Protein AF-0000000086496457 (afdb_homodimer)

Nearest PDB structures (foldseek):
  4ap8-assembly1_A  TM=9.928E-01  e=1.871E-17  Homo sapiens
  6jbz-assembly1_C  TM=9.161E-01  e=5.448E-15  Mycobacterium tuberculosis
  8hlg-assembly1_B  TM=9.560E-01  e=3.247E-13  Deinococcus radiodurans R1 = ATCC 13939 = DSM 20539
  2q5w-assembly1_E  TM=9.610E-01  e=5.977E-13  Staphylococcus aureus
  2qie-assembly2_H  TM=9.437E-01  e=1.686E-12  Staphylococcus aureus

InterPro domains:
  IPR003448 Molybdopterin biosynthesis MoaE [PF02391] (6-117)
  IPR003448 Molybdopterin biosynthesis MoaE [cd00756] (11-135)
  IPR028888 Molybdopterin synthase catalytic subunit, eukaryotes [MF_03052] (1-143)
  IPR036563 Molybdopterin biosynthesis MoaE subunit superfamily [G3DSA:3.90.1170.40] (1-137)
  IPR036563 Molybdopterin biosynthesis MoaE subunit superfamily [SSF54690] (3-140)

Structure (mmCIF, N/CA/C/O backbone):
data_AF-0000000086496457-model_v1
#
loop_
_entity.id
_entity.type
_entity.pdbx_description
1 polymer 'Molybdopterin synthase catalytic subunit'
#
loop_
_atom_site.group_PDB
_atom_site.id
_atom_site.type_symbol
_atom_site.label_atom_id
_atom_site.label_alt_id
_atom_site.label_comp_id
_atom_site.label_asym_id
_atom_site.label_entity_id
_atom_site.label_seq_id
_atom_site.pdbx_PDB_ins_code
_atom_site.Cartn_x
_atom_site.Cartn_y
_atom_site.Cartn_z
_atom_site.occupancy
_atom_site.B_iso_or_equiv
_atom_site.auth_seq_id
_atom_site.auth_comp_id
_atom_site.auth_asym_id
_atom_site.auth_atom_id
_atom_site.pdbx_PDB_model_num
ATOM 1 N N . MET A 1 1 ? 17.438 2.055 -0.111 1 97.06 1 MET A N 1
ATOM 2 C CA . MET A 1 1 ? 17.984 0.701 -0.062 1 97.06 1 MET A CA 1
ATOM 3 C C . MET A 1 1 ? 17.016 -0.293 -0.713 1 97.06 1 MET A C 1
ATOM 5 O O . MET A 1 1 ? 15.82 -0.045 -0.785 1 97.06 1 MET A O 1
ATOM 9 N N . ASN A 1 2 ? 17.609 -1.397 -1.223 1 98.56 2 ASN A N 1
ATOM 10 C CA . ASN A 1 2 ? 16.812 -2.488 -1.768 1 98.56 2 ASN A CA 1
ATOM 11 C C . ASN A 1 2 ? 16.734 -3.668 -0.802 1 98.56 2 ASN A C 1
ATOM 13 O O . ASN A 1 2 ? 17.766 -4.113 -0.282 1 98.56 2 ASN A O 1
ATOM 17 N N . HIS A 1 3 ? 15.586 -4.094 -0.512 1 98.75 3 HIS A N 1
ATOM 18 C CA . HIS A 1 3 ? 15.352 -5.336 0.213 1 98.75 3 HIS A CA 1
ATOM 19 C C . HIS A 1 3 ? 14.688 -6.379 -0.68 1 98.75 3 HIS A C 1
ATOM 21 O O . HIS A 1 3 ? 13.508 -6.258 -1.011 1 98.75 3 HIS A O 1
ATOM 27 N N . ILE A 1 4 ? 15.438 -7.348 -1.057 1 98.81 4 ILE A N 1
ATOM 28 C CA . ILE A 1 4 ? 14.93 -8.398 -1.926 1 98.81 4 ILE A CA 1
ATOM 29 C C . ILE A 1 4 ? 14.875 -9.719 -1.158 1 98.81 4 ILE A C 1
ATOM 31 O O . ILE A 1 4 ? 15.852 -10.125 -0.534 1 98.81 4 ILE A O 1
ATOM 35 N N . LEU A 1 5 ? 13.75 -10.375 -1.193 1 98.44 5 LEU A N 1
ATOM 36 C CA . LEU A 1 5 ? 13.586 -11.602 -0.419 1 98.44 5 LEU A CA 1
ATOM 37 C C . LEU A 1 5 ? 12.828 -12.648 -1.221 1 98.44 5 LEU A C 1
ATOM 39 O O . LEU A 1 5 ? 11.703 -12.406 -1.67 1 98.44 5 LEU A O 1
ATOM 43 N N . ILE A 1 6 ? 13.398 -13.711 -1.509 1 98.5 6 ILE A N 1
ATOM 44 C CA . ILE A 1 6 ? 12.766 -14.93 -1.98 1 98.5 6 ILE A CA 1
ATOM 45 C C . ILE A 1 6 ? 12.844 -16 -0.897 1 98.5 6 ILE A C 1
ATOM 47 O O . ILE A 1 6 ? 13.93 -16.359 -0.444 1 98.5 6 ILE A O 1
ATOM 51 N N . THR A 1 7 ? 11.695 -16.531 -0.475 1 98.25 7 THR A N 1
ATOM 52 C CA . THR A 1 7 ? 11.703 -17.375 0.715 1 98.25 7 THR A CA 1
ATOM 53 C C . THR A 1 7 ? 10.555 -18.391 0.668 1 98.25 7 THR A C 1
ATOM 55 O O . THR A 1 7 ? 9.602 -18.219 -0.093 1 98.25 7 THR A O 1
ATOM 58 N N . GLU A 1 8 ? 10.633 -19.406 1.462 1 97.75 8 GLU A N 1
ATOM 59 C CA . GLU A 1 8 ? 9.539 -20.344 1.642 1 97.75 8 GLU A CA 1
ATOM 60 C C . GLU A 1 8 ? 8.742 -20.031 2.904 1 97.75 8 GLU A C 1
ATOM 62 O O . GLU A 1 8 ? 7.691 -20.625 3.15 1 97.75 8 GLU A O 1
ATOM 67 N N . GLN A 1 9 ? 9.219 -19.094 3.635 1 98.19 9 GLN A N 1
ATOM 68 C CA . GLN A 1 9 ? 8.562 -18.734 4.891 1 98.19 9 GLN A CA 1
ATOM 69 C C . GLN A 1 9 ? 7.453 -17.719 4.656 1 98.19 9 GLN A C 1
ATOM 71 O O . GLN A 1 9 ? 7.457 -17 3.65 1 98.19 9 GLN A O 1
ATOM 76 N N . ARG A 1 10 ? 6.582 -17.688 5.609 1 98.62 10 ARG A N 1
ATOM 77 C CA . ARG A 1 10 ? 5.5 -16.719 5.559 1 98.62 10 ARG A CA 1
ATOM 78 C C . ARG A 1 10 ? 6.051 -15.289 5.527 1 98.62 10 ARG A C 1
ATOM 80 O O . ARG A 1 10 ? 7.004 -14.969 6.242 1 98.62 10 ARG A O 1
ATOM 87 N N . LEU A 1 11 ? 5.508 -14.477 4.691 1 98.81 11 LEU A N 1
ATOM 88 C CA . LEU A 1 11 ? 5.898 -13.07 4.648 1 98.81 11 LEU A CA 1
ATOM 89 C C . LEU A 1 11 ? 5.359 -12.32 5.863 1 98.81 11 LEU A C 1
ATOM 91 O O . LEU A 1 11 ? 4.188 -12.453 6.211 1 98.81 11 LEU A O 1
ATOM 95 N N . ASN A 1 12 ? 6.195 -11.633 6.539 1 98.69 12 ASN A N 1
ATOM 96 C CA . ASN A 1 12 ? 5.812 -10.82 7.688 1 98.69 12 ASN A CA 1
ATOM 97 C C . ASN A 1 12 ? 5.551 -9.375 7.289 1 98.69 12 ASN A C 1
ATOM 99 O O . ASN A 1 12 ? 6.465 -8.547 7.297 1 98.69 12 ASN A O 1
ATOM 103 N N . ILE A 1 13 ? 4.328 -9.023 7.043 1 98.81 13 ILE A N 1
ATOM 104 C CA . ILE A 1 13 ? 3.936 -7.754 6.445 1 98.81 13 ILE A CA 1
ATOM 105 C C . ILE A 1 13 ? 4.309 -6.602 7.375 1 98.81 13 ILE A C 1
ATOM 107 O O . ILE A 1 13 ? 4.902 -5.609 6.941 1 98.81 13 ILE A O 1
ATOM 111 N N . PRO A 1 14 ? 4.043 -6.727 8.711 1 98.69 14 PRO A N 1
ATOM 112 C CA . PRO A 1 14 ? 4.457 -5.637 9.602 1 98.69 14 PRO A CA 1
ATOM 113 C C . PRO A 1 14 ? 5.965 -5.395 9.57 1 98.69 14 PRO A C 1
ATOM 115 O O . PRO A 1 14 ? 6.406 -4.242 9.547 1 98.69 14 PRO A O 1
ATOM 118 N N . ASP A 1 15 ? 6.719 -6.438 9.562 1 98.62 15 ASP A N 1
ATOM 119 C CA . ASP A 1 15 ? 8.172 -6.305 9.508 1 98.62 15 ASP A CA 1
ATOM 120 C C . ASP A 1 15 ? 8.617 -5.637 8.211 1 98.62 15 ASP A C 1
ATOM 122 O O . ASP A 1 15 ? 9.531 -4.816 8.211 1 98.62 15 ASP A O 1
ATOM 126 N N . MET A 1 16 ? 8.016 -5.996 7.156 1 98.81 16 MET A N 1
ATOM 127 C CA . MET A 1 16 ? 8.367 -5.461 5.844 1 98.81 16 MET A CA 1
ATOM 128 C C . MET A 1 16 ? 8.023 -3.979 5.75 1 98.81 16 MET A C 1
ATOM 130 O O . MET A 1 16 ? 8.805 -3.188 5.219 1 98.81 16 MET A O 1
ATOM 134 N N . TYR A 1 17 ? 6.906 -3.609 6.254 1 98.88 17 TYR A N 1
ATOM 135 C CA . TYR A 1 17 ? 6.523 -2.205 6.352 1 98.88 17 TYR A CA 1
ATOM 136 C C . TYR A 1 17 ? 7.562 -1.41 7.133 1 98.88 17 TYR A C 1
ATOM 138 O O . TYR A 1 17 ? 8.008 -0.35 6.684 1 98.88 17 TYR A O 1
ATOM 146 N N . ASN A 1 18 ? 7.945 -1.936 8.25 1 98.75 18 ASN A N 1
ATOM 147 C CA . ASN A 1 18 ? 8.883 -1.241 9.125 1 98.75 18 ASN A CA 1
ATOM 148 C C . ASN A 1 18 ? 10.258 -1.097 8.477 1 98.75 18 ASN A C 1
ATOM 150 O O . ASN A 1 18 ? 10.969 -0.126 8.734 1 98.75 18 ASN A O 1
ATOM 154 N N . LYS A 1 19 ? 10.602 -2.043 7.652 1 98.69 19 LYS A N 1
ATOM 155 C CA . LYS A 1 19 ? 11.914 -2.061 7.02 1 98.69 19 LYS A CA 1
ATOM 156 C C . LYS A 1 19 ? 12.078 -0.887 6.059 1 98.69 19 LYS A C 1
ATOM 158 O O . LYS A 1 19 ? 13.203 -0.482 5.75 1 98.69 19 LYS A O 1
ATOM 163 N N . VAL A 1 20 ? 10.953 -0.323 5.59 1 98.88 20 VAL A N 1
ATOM 164 C CA . VAL A 1 20 ? 11.094 0.706 4.562 1 98.88 20 VAL A CA 1
ATOM 165 C C . VAL A 1 20 ? 10.781 2.076 5.16 1 98.88 20 VAL A C 1
ATOM 167 O O . VAL A 1 20 ? 10.758 3.08 4.445 1 98.88 20 VAL A O 1
ATOM 170 N N . ARG A 1 21 ? 10.508 2.133 6.391 1 98.75 21 ARG A N 1
ATOM 171 C CA . ARG A 1 21 ? 10.281 3.41 7.059 1 98.75 21 ARG A CA 1
ATOM 172 C C . ARG A 1 21 ? 11.547 4.266 7.043 1 98.75 21 ARG A C 1
ATOM 174 O O . ARG A 1 21 ? 12.648 3.752 7.223 1 98.75 21 ARG A O 1
ATOM 181 N N . ASP A 1 22 ? 11.367 5.5 6.82 1 98.69 22 ASP A N 1
ATOM 182 C CA . ASP A 1 22 ? 12.453 6.473 6.816 1 98.69 22 ASP A CA 1
ATOM 183 C C . ASP A 1 22 ? 11.945 7.859 7.215 1 98.69 22 ASP A C 1
ATOM 185 O O . ASP A 1 22 ? 10.953 8.344 6.668 1 98.69 22 ASP A O 1
ATOM 189 N N . PRO A 1 23 ? 12.594 8.484 8.164 1 98.06 23 PRO A N 1
ATOM 190 C CA . PRO A 1 23 ? 12.117 9.797 8.609 1 98.06 23 PRO A CA 1
ATOM 191 C C . PRO A 1 23 ? 12.094 10.836 7.496 1 98.06 23 PRO A C 1
ATOM 193 O O . PRO A 1 23 ? 11.383 11.844 7.594 1 98.06 23 PRO A O 1
ATOM 196 N N . SER A 1 24 ? 12.867 10.633 6.469 1 98.06 24 SER A N 1
ATOM 197 C CA . SER A 1 24 ? 12.906 11.594 5.375 1 98.06 24 SER A CA 1
ATOM 198 C C . SER A 1 24 ? 11.773 11.352 4.383 1 98.06 24 SER A C 1
ATOM 200 O O . SER A 1 24 ? 11.531 12.172 3.494 1 98.06 24 SER A O 1
ATOM 202 N N . CYS A 1 25 ? 11.102 10.234 4.52 1 98.56 25 CYS A N 1
ATOM 203 C CA . CYS A 1 25 ? 10.031 9.867 3.596 1 98.56 25 CYS A CA 1
ATOM 204 C C . CYS A 1 25 ? 8.664 10.156 4.199 1 98.56 25 CYS A C 1
ATOM 206 O O . CYS A 1 25 ? 8.406 9.828 5.359 1 98.56 25 CYS A O 1
ATOM 208 N N . GLY A 1 26 ? 7.82 10.719 3.385 1 98.56 26 GLY A N 1
ATOM 209 C CA . GLY A 1 26 ? 6.461 10.984 3.832 1 98.56 26 GLY A CA 1
ATOM 210 C C . GLY A 1 26 ? 5.449 9.992 3.301 1 98.56 26 GLY A C 1
ATOM 211 O O . GLY A 1 26 ? 4.254 10.102 3.578 1 98.56 26 GLY A O 1
ATOM 212 N N . ALA A 1 27 ? 6.004 9.023 2.51 1 98.88 27 ALA A N 1
ATOM 213 C CA . ALA A 1 27 ? 5.066 8.133 1.835 1 98.88 27 ALA A CA 1
ATOM 214 C C . ALA A 1 27 ? 5.586 6.699 1.817 1 98.88 27 ALA A C 1
ATOM 216 O O . ALA A 1 27 ? 6.758 6.461 1.519 1 98.88 27 ALA A O 1
ATOM 217 N N . ILE A 1 28 ? 4.766 5.816 2.15 1 98.94 28 ILE A N 1
ATOM 218 C CA . ILE A 1 28 ? 4.965 4.391 1.918 1 98.94 28 ILE A CA 1
ATOM 219 C C . ILE A 1 28 ? 3.773 3.818 1.155 1 98.94 28 ILE A C 1
ATOM 221 O O . ILE A 1 28 ? 2.637 3.887 1.627 1 98.94 28 ILE A O 1
ATOM 225 N N . SER A 1 29 ? 3.99 3.295 -0.032 1 99 29 SER A N 1
ATOM 226 C CA . SER A 1 29 ? 2.984 2.57 -0.802 1 99 29 SER A CA 1
ATOM 227 C C . SER A 1 29 ? 3.299 1.08 -0.862 1 99 29 SER A C 1
ATOM 229 O O . SER A 1 29 ? 4.465 0.685 -0.813 1 99 29 SER A O 1
ATOM 231 N N . SER A 1 30 ? 2.238 0.289 -0.976 1 99 30 SER A N 1
ATOM 232 C CA . SER A 1 30 ? 2.518 -1.144 -0.989 1 99 30 SER A CA 1
ATOM 233 C C . SER A 1 30 ? 1.47 -1.903 -1.797 1 99 30 SER A C 1
ATOM 235 O O . SER A 1 30 ? 0.361 -1.406 -2.008 1 99 30 SER A O 1
ATOM 237 N N . PHE A 1 31 ? 1.842 -3.004 -2.246 1 99 31 PHE A N 1
ATOM 238 C CA . PHE A 1 31 ? 1 -4.039 -2.83 1 99 31 PHE A CA 1
ATOM 239 C C . PHE A 1 31 ? 1.311 -5.398 -2.217 1 99 31 PHE A C 1
ATOM 241 O O . PHE A 1 31 ? 2.475 -5.789 -2.117 1 99 31 PHE A O 1
ATOM 248 N N . VAL A 1 32 ? 0.301 -6.09 -1.817 1 99 32 VAL A N 1
ATOM 249 C CA . VAL A 1 32 ? 0.418 -7.449 -1.304 1 99 32 VAL A CA 1
ATOM 250 C C . VAL A 1 32 ? -0.548 -8.367 -2.049 1 99 32 VAL A C 1
ATOM 252 O O . VAL A 1 32 ? -1.752 -8.102 -2.1 1 99 32 VAL A O 1
ATOM 255 N N . GLY A 1 33 ? -0.024 -9.383 -2.631 1 98.88 33 GLY A N 1
ATOM 256 C CA . GLY A 1 33 ? -0.827 -10.414 -3.268 1 98.88 33 GLY A CA 1
ATOM 257 C C . GLY A 1 33 ? -1.071 -11.617 -2.373 1 98.88 33 GLY A C 1
ATOM 258 O O . GLY A 1 33 ? -0.157 -12.086 -1.695 1 98.88 33 GLY A O 1
ATOM 259 N N . THR A 1 34 ? -2.297 -12.094 -2.359 1 98.81 34 THR A N 1
ATOM 260 C CA . THR A 1 34 ? -2.664 -13.234 -1.535 1 98.81 34 THR A CA 1
ATOM 261 C C . THR A 1 34 ? -3.361 -14.305 -2.373 1 98.81 34 THR A C 1
ATOM 263 O O . THR A 1 34 ? -3.891 -14.008 -3.447 1 98.81 34 THR A O 1
ATOM 266 N N . THR A 1 35 ? -3.332 -15.516 -1.909 1 98.38 35 THR A N 1
ATOM 267 C CA . THR A 1 35 ? -4.016 -16.609 -2.584 1 98.38 35 THR A CA 1
ATOM 268 C C . THR A 1 35 ? -5.527 -16.484 -2.414 1 98.38 35 THR A C 1
ATOM 270 O O . THR A 1 35 ? -6.031 -16.484 -1.289 1 98.38 35 THR A O 1
ATOM 273 N N . ARG A 1 36 ? -6.199 -16.453 -3.465 1 97.88 36 ARG A N 1
ATOM 274 C CA . ARG A 1 36 ? -7.656 -16.359 -3.43 1 97.88 36 ARG A CA 1
ATOM 275 C C . ARG A 1 36 ? -8.289 -17.734 -3.217 1 97.88 36 ARG A C 1
ATOM 277 O O . ARG A 1 36 ? -7.68 -18.766 -3.52 1 97.88 36 ARG A O 1
ATOM 284 N N . ASP A 1 37 ? -9.539 -17.625 -2.873 1 97.06 37 ASP A N 1
ATOM 285 C CA . ASP A 1 37 ? -10.211 -18.875 -2.531 1 97.06 37 ASP A CA 1
ATOM 286 C C . ASP A 1 37 ? -10.906 -19.484 -3.752 1 97.06 37 ASP A C 1
ATOM 288 O O . ASP A 1 37 ? -11.406 -20.609 -3.695 1 97.06 37 ASP A O 1
ATOM 292 N N . LEU A 1 38 ? -10.953 -18.734 -4.789 1 92.75 38 LEU A N 1
ATOM 293 C CA . LEU A 1 38 ? -11.594 -19.203 -6.004 1 92.75 38 LEU A CA 1
ATOM 294 C C . LEU A 1 38 ? -10.734 -18.922 -7.227 1 92.75 38 LEU A C 1
ATOM 296 O O . LEU A 1 38 ? -10.094 -17.859 -7.309 1 92.75 38 LEU A O 1
ATOM 300 N N . PHE A 1 39 ? -10.672 -19.828 -8.078 1 87.62 39 PHE A N 1
ATOM 301 C CA . PHE A 1 39 ? -10.125 -19.656 -9.422 1 87.62 39 PHE A CA 1
ATOM 302 C C . PHE A 1 39 ? -11.016 -20.328 -10.461 1 87.62 39 PHE A C 1
ATOM 304 O O . PHE A 1 39 ? -11.25 -21.531 -10.391 1 87.62 39 PHE A O 1
ATOM 311 N N . ASN A 1 40 ? -11.508 -19.5 -11.406 1 85.62 40 ASN A N 1
ATOM 312 C CA . ASN A 1 40 ? -12.445 -20.016 -12.391 1 85.62 40 ASN A CA 1
ATOM 313 C C . ASN A 1 40 ? -13.578 -20.797 -11.734 1 85.62 40 ASN A C 1
ATOM 315 O O . ASN A 1 40 ? -13.867 -21.922 -12.125 1 85.62 40 ASN A O 1
ATOM 319 N N . ASP A 1 41 ? -14.023 -20.203 -10.641 1 86.88 41 ASP A N 1
ATOM 320 C CA . ASP A 1 41 ? -15.203 -20.672 -9.922 1 86.88 41 ASP A CA 1
ATOM 321 C C . ASP A 1 41 ? -14.938 -22.031 -9.258 1 86.88 41 ASP A C 1
ATOM 323 O O . ASP A 1 41 ? -15.875 -22.766 -8.945 1 86.88 41 ASP A O 1
ATOM 327 N N . LYS A 1 42 ? -13.727 -22.359 -9.234 1 90.75 42 LYS A N 1
ATOM 328 C CA . LYS A 1 42 ? -13.336 -23.547 -8.492 1 90.75 42 LYS A CA 1
ATOM 329 C C . LYS A 1 42 ? -12.648 -23.188 -7.18 1 90.75 42 LYS A C 1
ATOM 331 O O . LYS A 1 42 ? -11.828 -22.266 -7.137 1 90.75 42 LYS A O 1
ATOM 336 N N . PRO A 1 43 ? -13.031 -23.953 -6.211 1 94.31 43 PRO A N 1
ATOM 337 C CA . PRO A 1 43 ? -12.398 -23.672 -4.918 1 94.31 43 PRO A CA 1
ATOM 338 C C . PRO A 1 43 ? -10.906 -24 -4.902 1 94.31 43 PRO A C 1
ATOM 340 O O . PRO A 1 43 ? -10.516 -25.094 -5.312 1 94.31 43 PRO A O 1
ATOM 343 N N . VAL A 1 44 ? -10.109 -23.094 -4.48 1 94 44 VAL A N 1
ATOM 344 C CA . VAL A 1 44 ? -8.664 -23.234 -4.379 1 94 44 VAL A CA 1
ATOM 345 C C . VAL A 1 44 ? -8.273 -23.531 -2.93 1 94 44 VAL A C 1
ATOM 347 O O . VAL A 1 44 ? -8.844 -22.953 -2.002 1 94 44 VAL A O 1
ATOM 350 N N . VAL A 1 45 ? -7.332 -24.422 -2.77 1 94.69 45 VAL A N 1
ATOM 351 C CA . VAL A 1 45 ? -6.805 -24.703 -1.438 1 94.69 45 VAL A CA 1
ATOM 352 C C . VAL A 1 45 ? -5.508 -23.938 -1.22 1 94.69 45 VAL A C 1
ATOM 354 O O . VAL A 1 45 ? -5.289 -23.359 -0.149 1 94.69 45 VAL A O 1
ATOM 357 N N . LYS A 1 46 ? -4.707 -24 -2.193 1 96.56 46 LYS A N 1
ATOM 358 C CA . LYS A 1 46 ? -3.418 -23.328 -2.111 1 96.56 46 LYS A CA 1
ATOM 359 C C . LYS A 1 46 ? -2.807 -23.141 -3.496 1 96.56 46 LYS A C 1
ATOM 361 O O . LYS A 1 46 ? -3.27 -23.734 -4.473 1 96.56 46 LYS A O 1
ATOM 366 N N . LEU A 1 47 ? -1.846 -22.25 -3.543 1 96.69 47 LEU A N 1
ATOM 367 C CA . LEU A 1 47 ? -0.933 -22.125 -4.676 1 96.69 47 LEU A CA 1
ATOM 368 C C . LEU A 1 47 ? 0.447 -22.672 -4.32 1 96.69 47 LEU A C 1
ATOM 370 O O . LEU A 1 47 ? 0.864 -22.609 -3.162 1 96.69 47 LEU A O 1
ATOM 374 N N . GLU A 1 48 ? 1.067 -23.188 -5.262 1 96.81 48 GLU A N 1
ATOM 375 C CA . GLU A 1 48 ? 2.461 -23.609 -5.125 1 96.81 48 GLU A CA 1
ATOM 376 C C . GLU A 1 48 ? 3.363 -22.828 -6.082 1 96.81 48 GLU A C 1
ATOM 378 O O . GLU A 1 48 ? 3.121 -22.812 -7.289 1 96.81 48 GLU A O 1
ATOM 383 N N . TYR A 1 49 ? 4.387 -22.266 -5.469 1 97.5 49 TYR A N 1
ATOM 384 C CA . TYR A 1 49 ? 5.305 -21.469 -6.277 1 97.5 49 TYR A CA 1
ATOM 385 C C . TYR A 1 49 ? 6.676 -22.141 -6.352 1 97.5 49 TYR A C 1
ATOM 387 O O . TYR A 1 49 ? 7.164 -22.688 -5.363 1 97.5 49 TYR A O 1
ATOM 395 N N . GLU A 1 50 ? 7.246 -22 -7.539 1 96.38 50 GLU A N 1
ATOM 396 C CA . GLU A 1 50 ? 8.617 -22.453 -7.758 1 96.38 50 GLU A CA 1
ATOM 397 C C . GLU A 1 50 ? 9.422 -21.438 -8.555 1 96.38 50 GLU A C 1
ATOM 399 O O . GLU A 1 50 ? 8.852 -20.672 -9.336 1 96.38 50 GLU A O 1
ATOM 404 N N . ALA A 1 51 ? 10.664 -21.422 -8.25 1 95.88 51 ALA A N 1
ATOM 405 C CA . ALA A 1 51 ? 11.586 -20.562 -8.992 1 95.88 51 ALA A CA 1
ATOM 406 C C . ALA A 1 51 ? 13.031 -21.031 -8.812 1 95.88 51 ALA A C 1
ATOM 408 O O . ALA A 1 51 ? 13.328 -21.812 -7.91 1 95.88 51 ALA A O 1
ATOM 409 N N . TYR A 1 52 ? 13.844 -20.609 -9.781 1 95.44 52 TYR A N 1
ATOM 410 C CA . TYR A 1 52 ? 15.266 -20.562 -9.477 1 95.44 52 TYR A CA 1
ATOM 411 C C . TYR A 1 52 ? 15.609 -19.328 -8.648 1 95.44 52 TYR A C 1
ATOM 413 O O . TYR A 1 52 ? 15.656 -18.219 -9.18 1 95.44 52 TYR A O 1
ATOM 421 N N . ILE A 1 53 ? 15.906 -19.547 -7.484 1 96.56 53 ILE A N 1
ATOM 422 C CA . ILE A 1 53 ? 15.977 -18.484 -6.496 1 96.56 53 ILE A CA 1
ATOM 423 C C . ILE A 1 53 ? 16.953 -17.406 -6.965 1 96.56 53 ILE A C 1
ATOM 425 O O . ILE A 1 53 ? 16.609 -16.219 -6.992 1 96.56 53 ILE A O 1
ATOM 429 N N . GLY A 1 54 ? 18.156 -17.812 -7.375 1 96.94 54 GLY A N 1
ATOM 430 C CA . GLY A 1 54 ? 19.156 -16.859 -7.816 1 96.94 54 GLY A CA 1
ATOM 431 C C . GLY A 1 54 ? 18.703 -16 -8.984 1 96.94 54 GLY A C 1
ATOM 432 O O . GLY A 1 54 ? 18.938 -14.797 -9.023 1 96.94 54 GLY A O 1
ATOM 433 N N . MET A 1 55 ? 18.031 -16.594 -9.938 1 97.25 55 MET A N 1
ATOM 434 C CA . MET A 1 55 ? 17.531 -15.891 -11.109 1 97.25 55 MET A CA 1
ATOM 435 C C . MET A 1 55 ? 16.391 -14.945 -10.742 1 97.25 55 MET A C 1
ATOM 437 O O . MET A 1 55 ? 16.328 -13.82 -11.242 1 97.25 55 MET A O 1
ATOM 441 N N . ALA A 1 56 ? 15.547 -15.414 -9.875 1 97.94 56 ALA A N 1
ATOM 442 C CA . ALA A 1 56 ? 14.438 -14.586 -9.422 1 97.94 56 ALA A CA 1
ATOM 443 C C . ALA A 1 56 ? 14.945 -13.359 -8.672 1 97.94 56 ALA A C 1
ATOM 445 O O . ALA A 1 56 ? 14.453 -12.242 -8.891 1 97.94 56 ALA A O 1
ATOM 446 N N . GLU A 1 57 ? 15.891 -13.531 -7.82 1 98.38 57 GLU A N 1
ATOM 447 C CA . GLU A 1 57 ? 16.469 -12.422 -7.07 1 98.38 57 GLU A CA 1
ATOM 448 C C . GLU A 1 57 ? 17.141 -11.414 -8 1 98.38 57 GLU A C 1
ATOM 450 O O . GLU A 1 57 ? 17.016 -10.203 -7.805 1 98.38 57 GLU A O 1
ATOM 455 N N . LYS A 1 58 ? 17.859 -11.984 -8.938 1 98.31 58 LYS A N 1
ATOM 456 C CA . LYS A 1 58 ? 18.5 -11.102 -9.914 1 98.31 58 LYS A CA 1
ATOM 457 C C . LYS A 1 58 ? 17.469 -10.281 -10.672 1 98.31 58 LYS A C 1
ATOM 459 O O . LYS A 1 58 ? 17.641 -9.078 -10.883 1 98.31 58 LYS A O 1
ATOM 464 N N . ALA A 1 59 ? 16.406 -10.914 -11.125 1 98.5 59 ALA A N 1
ATOM 465 C CA . ALA A 1 59 ? 15.328 -10.234 -11.844 1 98.5 59 ALA A CA 1
ATOM 466 C C . ALA A 1 59 ? 14.688 -9.148 -10.977 1 98.5 59 ALA A C 1
ATOM 468 O O . ALA A 1 59 ? 14.406 -8.055 -11.461 1 98.5 59 ALA A O 1
ATOM 469 N N . LEU A 1 60 ? 14.477 -9.438 -9.719 1 98.81 60 LEU A N 1
ATOM 470 C CA . LEU A 1 60 ? 13.93 -8.438 -8.812 1 98.81 60 LEU A CA 1
ATOM 471 C C . LEU A 1 60 ? 14.891 -7.262 -8.656 1 98.81 60 LEU A C 1
ATOM 473 O O . LEU A 1 60 ? 14.469 -6.109 -8.586 1 98.81 60 LEU A O 1
ATOM 477 N N . GLY A 1 61 ? 16.125 -7.582 -8.562 1 98.75 61 GLY A N 1
ATOM 478 C CA . GLY A 1 61 ? 17.125 -6.535 -8.523 1 98.75 61 GLY A CA 1
ATOM 479 C C . GLY A 1 61 ? 17.094 -5.629 -9.734 1 98.75 61 GLY A C 1
ATOM 480 O O . GLY A 1 61 ? 17.219 -4.406 -9.609 1 98.75 61 GLY A O 1
ATOM 481 N N . ASP A 1 62 ? 16.938 -6.219 -10.875 1 98.81 62 ASP A N 1
ATOM 482 C CA . ASP A 1 62 ? 16.844 -5.453 -12.117 1 98.81 62 ASP A CA 1
ATOM 483 C C . ASP A 1 62 ? 15.617 -4.535 -12.102 1 98.81 62 ASP A C 1
ATOM 485 O O . ASP A 1 62 ? 15.68 -3.406 -12.594 1 98.81 62 ASP A O 1
ATOM 489 N N . ILE A 1 63 ? 14.578 -5.039 -11.602 1 98.88 63 ILE A N 1
ATOM 490 C CA . ILE A 1 63 ? 13.375 -4.223 -11.484 1 98.88 63 ILE A CA 1
ATOM 491 C C . ILE A 1 63 ? 13.648 -3.029 -10.57 1 98.88 63 ILE A C 1
ATOM 493 O O . ILE A 1 63 ? 13.273 -1.899 -10.891 1 98.88 63 ILE A O 1
ATOM 497 N N . CYS A 1 64 ? 14.328 -3.266 -9.445 1 98.88 64 CYS A N 1
ATOM 498 C CA . CYS A 1 64 ? 14.656 -2.172 -8.539 1 98.88 64 CYS A CA 1
ATOM 499 C C . CYS A 1 64 ? 15.477 -1.104 -9.25 1 98.88 64 CYS A C 1
ATOM 501 O O . CYS A 1 64 ? 15.234 0.091 -9.086 1 98.88 64 CYS A O 1
ATOM 503 N N . LYS A 1 65 ? 16.438 -1.544 -10.016 1 98.75 65 LYS A N 1
ATOM 504 C CA . LYS A 1 65 ? 17.266 -0.611 -10.773 1 98.75 65 LYS A CA 1
ATOM 505 C C . LYS A 1 65 ? 16.422 0.229 -11.727 1 98.75 65 LYS A C 1
ATOM 507 O O . LYS A 1 65 ? 16.625 1.44 -11.836 1 98.75 65 LYS A O 1
ATOM 512 N N . GLN A 1 66 ? 15.555 -0.414 -12.398 1 98.75 66 GLN A N 1
ATOM 513 C CA . GLN A 1 66 ? 14.68 0.276 -13.336 1 98.75 66 GLN A CA 1
ATOM 514 C C . GLN A 1 66 ? 13.797 1.299 -12.617 1 98.75 66 GLN A C 1
ATOM 516 O O . GLN A 1 66 ? 13.648 2.43 -13.086 1 98.75 66 GLN A O 1
ATOM 521 N N . LEU A 1 67 ? 13.219 0.911 -11.516 1 98.88 67 LEU A N 1
ATOM 522 C CA . LEU A 1 67 ? 12.367 1.814 -10.75 1 98.88 67 LEU A CA 1
ATOM 523 C C . LEU A 1 67 ? 13.148 3.047 -10.305 1 98.88 67 LEU A C 1
ATOM 525 O O . LEU A 1 67 ? 12.648 4.172 -10.398 1 98.88 67 LEU A O 1
ATOM 529 N N . ARG A 1 6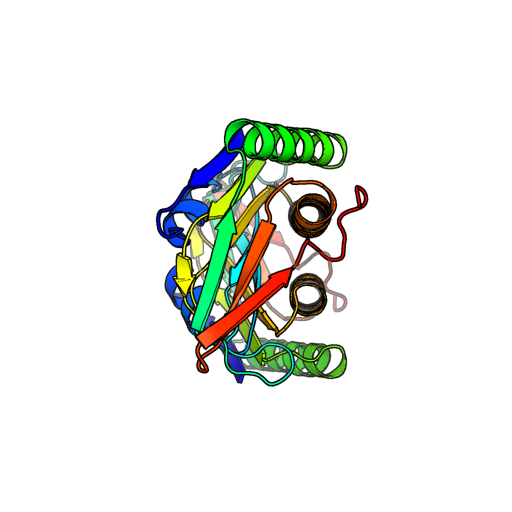8 ? 14.352 2.877 -9.875 1 98.62 68 ARG A N 1
ATOM 530 C CA . ARG A 1 68 ? 15.164 3.973 -9.352 1 98.62 68 ARG A CA 1
ATOM 531 C C . ARG A 1 68 ? 15.609 4.906 -10.477 1 98.62 68 ARG A C 1
ATOM 533 O O . ARG A 1 68 ? 15.891 6.082 -10.234 1 98.62 68 ARG A O 1
ATOM 540 N N . SER A 1 69 ? 15.68 4.328 -11.641 1 98.62 69 SER A N 1
ATOM 541 C CA . SER A 1 69 ? 16.016 5.176 -12.781 1 98.62 69 SER A CA 1
ATOM 542 C C . SER A 1 69 ? 14.852 6.098 -13.141 1 98.62 69 SER A C 1
ATOM 544 O O . SER A 1 69 ? 15.047 7.121 -13.805 1 98.62 69 SER A O 1
ATOM 546 N N . GLN A 1 70 ? 13.648 5.742 -12.719 1 98.69 70 GLN A N 1
ATOM 547 C CA . GLN A 1 70 ? 12.453 6.484 -13.109 1 98.69 70 GLN A CA 1
ATOM 548 C C . GLN A 1 70 ? 12 7.426 -12 1 98.69 70 GLN A C 1
ATOM 550 O O . GLN A 1 70 ? 11.438 8.484 -12.273 1 98.69 70 GLN A O 1
ATOM 555 N N . TRP A 1 71 ? 12.203 7.055 -10.773 1 98.81 71 TRP A N 1
ATOM 556 C CA . TRP A 1 71 ? 11.695 7.832 -9.648 1 98.81 71 TRP A CA 1
ATOM 557 C C . TRP A 1 71 ? 12.734 7.926 -8.531 1 98.81 71 TRP A C 1
ATOM 559 O O . TRP A 1 71 ? 13.5 6.992 -8.312 1 98.81 71 TRP A O 1
ATOM 569 N N . PRO A 1 72 ? 12.758 9.047 -7.82 1 98.69 72 PRO A N 1
ATOM 570 C CA . PRO A 1 72 ? 13.602 9.156 -6.629 1 98.69 72 PRO A CA 1
ATOM 571 C C . PRO A 1 72 ? 13.031 8.391 -5.434 1 98.69 72 PRO A C 1
ATOM 573 O O . PRO A 1 72 ? 12.32 8.969 -4.609 1 98.69 72 PRO A O 1
ATOM 576 N N . LEU A 1 73 ? 13.43 7.152 -5.297 1 98.88 73 LEU A N 1
ATOM 577 C CA . LEU A 1 73 ? 12.906 6.273 -4.254 1 98.88 73 LEU A CA 1
ATOM 578 C C . LEU A 1 73 ? 13.93 6.086 -3.141 1 98.88 73 LEU A C 1
ATOM 580 O O . LEU A 1 73 ? 15.133 6.027 -3.404 1 98.88 73 LEU A O 1
ATOM 584 N N . HIS A 1 74 ? 13.508 6 -1.946 1 98.81 74 HIS A N 1
ATOM 585 C CA . HIS A 1 74 ? 14.422 5.762 -0.834 1 98.81 74 HIS A CA 1
ATOM 586 C C . HIS A 1 74 ? 14.609 4.27 -0.583 1 98.81 74 HIS A C 1
ATOM 588 O O . HIS A 1 74 ? 15.734 3.764 -0.633 1 98.81 74 HIS A O 1
ATOM 594 N N . HIS A 1 75 ? 13.516 3.582 -0.261 1 98.94 75 HIS A N 1
ATOM 595 C CA . HIS A 1 75 ? 13.602 2.141 -0.058 1 98.94 75 HIS A CA 1
ATOM 596 C C . HIS A 1 75 ? 12.633 1.399 -0.977 1 98.94 75 HIS A C 1
ATOM 598 O O . HIS A 1 75 ? 11.531 1.887 -1.254 1 98.94 75 HIS A O 1
ATOM 604 N N . ILE A 1 76 ? 13.086 0.295 -1.477 1 98.94 76 ILE A N 1
ATOM 605 C CA . ILE A 1 76 ? 12.266 -0.656 -2.221 1 98.94 76 ILE A CA 1
ATOM 606 C C . ILE A 1 76 ? 12.383 -2.041 -1.586 1 98.94 76 ILE A C 1
ATOM 608 O O . ILE A 1 76 ? 13.484 -2.541 -1.37 1 98.94 76 ILE A O 1
ATOM 612 N N . LEU A 1 77 ? 11.289 -2.564 -1.209 1 99 77 LEU A N 1
ATOM 613 C CA . LEU A 1 77 ? 11.242 -3.953 -0.763 1 99 77 LEU A CA 1
ATOM 614 C C . LEU A 1 77 ? 10.367 -4.793 -1.69 1 99 77 LEU A C 1
ATOM 616 O O . LEU A 1 77 ? 9.227 -4.43 -1.974 1 99 77 LEU A O 1
ATOM 620 N N . MET A 1 78 ? 10.914 -5.828 -2.209 1 98.94 78 MET A N 1
ATOM 621 C CA . MET A 1 78 ? 10.18 -6.809 -3.002 1 98.94 78 MET A CA 1
ATOM 622 C C . MET A 1 78 ? 10.406 -8.219 -2.469 1 98.94 78 MET A C 1
ATOM 624 O O . MET A 1 78 ? 11.547 -8.664 -2.35 1 98.94 78 MET A O 1
ATOM 628 N N . ALA A 1 79 ? 9.367 -8.883 -2.164 1 98.88 79 ALA A N 1
ATOM 629 C CA . ALA A 1 79 ? 9.453 -10.227 -1.596 1 98.88 79 ALA A CA 1
ATOM 630 C C . ALA A 1 79 ? 8.469 -11.172 -2.279 1 98.88 79 ALA A C 1
ATOM 632 O O . ALA A 1 79 ? 7.355 -10.781 -2.623 1 98.88 79 ALA A O 1
ATOM 633 N N . HIS A 1 80 ? 8.852 -12.336 -2.406 1 98.81 80 HIS A N 1
ATOM 634 C CA . HIS A 1 80 ? 7.988 -13.391 -2.93 1 98.81 80 HIS A CA 1
ATOM 635 C C . HIS A 1 80 ? 8.195 -14.695 -2.176 1 98.81 80 HIS A C 1
ATOM 637 O O . HIS A 1 80 ? 9.336 -15.117 -1.953 1 98.81 80 HIS A O 1
ATOM 643 N N . ARG A 1 81 ? 7.117 -15.211 -1.818 1 98.75 81 ARG A N 1
ATOM 644 C CA . ARG A 1 81 ? 7.109 -16.5 -1.126 1 98.75 81 ARG A CA 1
ATOM 645 C C . ARG A 1 81 ? 7.059 -17.656 -2.117 1 98.75 81 ARG A C 1
ATOM 647 O O . ARG A 1 81 ? 6.324 -17.594 -3.105 1 98.75 81 ARG A O 1
ATOM 654 N N . LEU A 1 82 ? 7.844 -18.672 -1.986 1 98.38 82 LEU A N 1
ATOM 655 C CA . LEU A 1 82 ? 7.812 -19.906 -2.76 1 98.38 82 LEU A CA 1
ATOM 656 C C . LEU A 1 82 ? 7.141 -21.016 -1.973 1 98.38 82 LEU A C 1
ATOM 658 O O . LEU A 1 82 ? 6.727 -20.812 -0.829 1 98.38 82 LEU A O 1
ATOM 662 N N . GLY A 1 83 ? 7.004 -22.156 -2.623 1 98.06 83 GLY A N 1
ATOM 663 C CA . GLY A 1 83 ? 6.352 -23.281 -1.976 1 98.06 83 GLY A CA 1
ATOM 664 C C . GLY A 1 83 ? 4.848 -23.125 -1.866 1 98.06 83 GLY A C 1
ATOM 665 O O . GLY A 1 83 ? 4.215 -22.547 -2.75 1 98.06 83 GLY A O 1
ATOM 666 N N . SER A 1 84 ? 4.344 -23.719 -0.778 1 97.88 84 SER A N 1
ATOM 667 C CA . SER A 1 84 ? 2.896 -23.766 -0.589 1 97.88 84 SER A CA 1
ATOM 668 C C . SER A 1 84 ? 2.377 -22.5 0.068 1 97.88 84 SER A C 1
ATOM 670 O O . SER A 1 84 ? 2.842 -22.109 1.144 1 97.88 84 SER A O 1
ATOM 672 N N . VAL A 1 85 ? 1.432 -21.859 -0.598 1 98.5 85 VAL A N 1
ATOM 673 C CA . VAL A 1 85 ? 0.796 -20.656 -0.07 1 98.5 85 VAL A CA 1
ATOM 674 C C . VAL A 1 85 ? -0.714 -20.859 0.014 1 98.5 85 VAL A C 1
ATOM 676 O O . VAL A 1 85 ? -1.425 -20.703 -0.982 1 98.5 85 VAL A O 1
ATOM 679 N N . PRO A 1 86 ? -1.218 -21.141 1.176 1 98 86 PRO A N 1
ATOM 680 C CA . PRO A 1 86 ? -2.648 -21.391 1.359 1 98 86 PRO A CA 1
ATOM 681 C C . PRO A 1 86 ? -3.506 -20.156 1.08 1 98 86 PRO A C 1
ATOM 683 O O . PRO A 1 86 ? -2.99 -19.047 1.039 1 98 86 PRO A O 1
ATOM 686 N N . VAL A 1 87 ? -4.793 -20.391 0.895 1 98.19 87 VAL A N 1
ATOM 687 C CA . VAL A 1 87 ? -5.773 -19.328 0.705 1 98.19 87 VAL A CA 1
ATOM 688 C C . VAL A 1 87 ? -5.633 -18.297 1.815 1 98.19 87 VAL A C 1
ATOM 690 O O . VAL A 1 87 ? -5.523 -18.641 2.992 1 98.19 87 VAL A O 1
ATOM 693 N N . GLY A 1 88 ? -5.586 -17.078 1.432 1 98.19 88 GLY A N 1
ATOM 694 C CA . GLY A 1 88 ? -5.551 -15.984 2.385 1 98.19 88 GLY A CA 1
ATOM 695 C C . GLY A 1 88 ? -4.141 -15.547 2.736 1 98.19 88 GLY A C 1
ATOM 696 O O . GLY A 1 88 ? -3.947 -14.477 3.316 1 98.19 88 GLY A O 1
ATOM 697 N N . GLU A 1 89 ? -3.17 -16.359 2.424 1 98.62 89 GLU A N 1
ATOM 698 C CA . GLU A 1 89 ? -1.802 -16 2.795 1 98.62 89 GLU A CA 1
ATOM 699 C C . GLU A 1 89 ? -1.101 -15.25 1.672 1 98.62 89 GLU A C 1
ATOM 701 O O . GLU A 1 89 ? -1.517 -15.32 0.513 1 98.62 89 GLU A O 1
ATOM 706 N N . GLU A 1 90 ? -0.051 -14.523 2.031 1 98.88 90 GLU A N 1
ATOM 707 C CA . GLU A 1 90 ? 0.637 -13.617 1.113 1 98.88 90 GLU A CA 1
ATOM 708 C C . GLU A 1 90 ? 1.68 -14.359 0.284 1 98.88 90 GLU A C 1
ATOM 710 O O . GLU A 1 90 ? 2.479 -15.133 0.825 1 98.88 90 GLU A O 1
ATOM 715 N N . SER A 1 91 ? 1.666 -14.148 -0.987 1 98.69 91 SER A N 1
ATOM 716 C CA . SER A 1 91 ? 2.666 -14.734 -1.871 1 98.69 91 SER A CA 1
ATOM 717 C C . SER A 1 91 ? 3.672 -13.688 -2.342 1 98.69 91 SER A C 1
ATOM 719 O O . SER A 1 91 ? 4.816 -14.016 -2.662 1 98.69 91 SER A O 1
ATOM 721 N N . VAL A 1 92 ? 3.275 -12.445 -2.41 1 98.94 92 VAL A N 1
ATOM 722 C CA . VAL A 1 92 ? 4.145 -11.383 -2.893 1 98.94 92 VAL A CA 1
ATOM 723 C C . VAL A 1 92 ? 3.875 -10.094 -2.109 1 98.94 92 VAL A C 1
ATOM 725 O O . VAL A 1 92 ? 2.736 -9.836 -1.712 1 98.94 92 VAL A O 1
A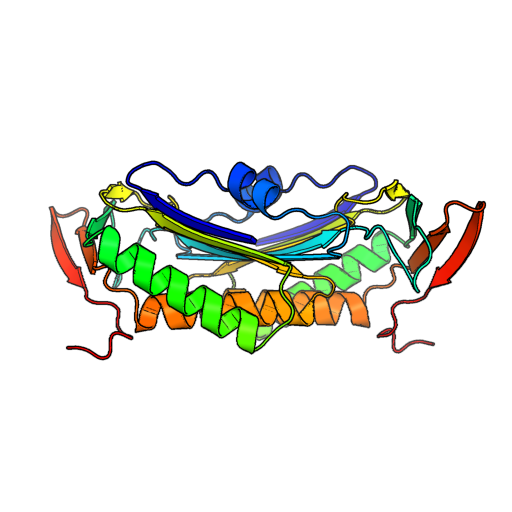TOM 728 N N . ALA A 1 93 ? 4.887 -9.32 -1.811 1 98.94 93 ALA A N 1
ATOM 729 C CA . ALA A 1 93 ? 4.773 -8.039 -1.118 1 98.94 93 ALA A CA 1
ATOM 730 C C . ALA A 1 93 ? 5.781 -7.035 -1.662 1 98.94 93 ALA A C 1
ATOM 732 O O . ALA A 1 93 ? 6.961 -7.352 -1.827 1 98.94 93 ALA A O 1
ATOM 733 N N . ILE A 1 94 ? 5.309 -5.906 -1.947 1 99 94 ILE A N 1
ATOM 734 C CA . ILE A 1 94 ? 6.133 -4.789 -2.4 1 99 94 ILE A CA 1
ATOM 735 C C . ILE A 1 94 ? 5.867 -3.562 -1.532 1 99 94 ILE A C 1
ATOM 737 O O . ILE A 1 94 ? 4.711 -3.201 -1.298 1 99 94 ILE A O 1
ATOM 741 N N . PHE A 1 95 ? 6.867 -2.998 -1.023 1 99 95 PHE A N 1
ATOM 742 C CA . PHE A 1 95 ? 6.812 -1.751 -0.27 1 99 95 PHE A CA 1
ATOM 743 C C . PHE A 1 95 ? 7.824 -0.747 -0.81 1 99 95 PHE A C 1
ATOM 745 O O . PHE A 1 95 ? 8.992 -1.087 -1.026 1 99 95 PHE A O 1
ATOM 752 N N . VAL A 1 96 ? 7.387 0.461 -1.003 1 99 96 VAL A N 1
ATOM 753 C CA . VAL A 1 96 ? 8.273 1.508 -1.498 1 99 96 VAL A CA 1
ATOM 754 C C . VAL A 1 96 ? 8.094 2.773 -0.663 1 99 96 VAL A C 1
ATOM 756 O O . VAL A 1 96 ? 6.969 3.172 -0.36 1 99 96 VAL A O 1
ATOM 759 N N . SER A 1 97 ? 9.148 3.355 -0.255 1 98.94 97 SER A N 1
ATOM 760 C CA . SER A 1 97 ? 9.094 4.641 0.433 1 98.94 97 SER A CA 1
ATOM 761 C C . SER A 1 97 ? 9.75 5.738 -0.398 1 98.94 97 SER A C 1
ATOM 763 O O . SER A 1 97 ? 10.758 5.5 -1.073 1 98.94 97 SER A O 1
ATOM 765 N N . SER A 1 98 ? 9.195 6.852 -0.37 1 98.88 98 SER A N 1
ATOM 766 C CA . SER A 1 98 ? 9.688 8.047 -1.047 1 98.88 98 SER A CA 1
ATOM 767 C C . SER A 1 98 ? 9.281 9.312 -0.297 1 98.88 98 SER A C 1
ATOM 769 O O . SER A 1 98 ? 8.477 9.258 0.635 1 98.88 98 SER A O 1
ATOM 771 N N . VAL A 1 99 ? 9.875 10.359 -0.666 1 98.25 99 VAL A N 1
ATOM 772 C CA . VAL A 1 99 ? 9.625 11.633 0.004 1 98.25 99 VAL A CA 1
ATOM 773 C C . VAL A 1 99 ? 8.164 12.039 -0.191 1 98.25 99 VAL A C 1
ATOM 775 O O . VAL A 1 99 ? 7.488 12.414 0.767 1 98.25 99 VAL A O 1
ATOM 778 N N . HIS A 1 100 ? 7.664 11.922 -1.366 1 97.94 100 HIS A N 1
ATOM 779 C CA . HIS A 1 100 ? 6.293 12.305 -1.679 1 97.94 100 HIS A CA 1
ATOM 780 C C . HIS A 1 100 ? 5.492 11.117 -2.199 1 97.94 100 HIS A C 1
ATOM 782 O O . HIS A 1 100 ? 6.066 10.102 -2.586 1 97.94 100 HIS A O 1
ATOM 788 N N . ARG A 1 101 ? 4.16 11.312 -2.191 1 98.56 101 ARG A N 1
ATOM 789 C CA . ARG A 1 101 ? 3.264 10.18 -2.402 1 98.56 101 ARG A CA 1
ATOM 790 C C . ARG A 1 101 ? 3.295 9.719 -3.857 1 98.56 101 ARG A C 1
ATOM 792 O O . ARG A 1 101 ? 3.201 8.523 -4.141 1 98.56 101 ARG A O 1
ATOM 799 N N . ALA A 1 102 ? 3.516 10.625 -4.781 1 98.62 102 ALA A N 1
ATOM 800 C CA . ALA A 1 102 ? 3.357 10.305 -6.199 1 98.62 102 ALA A CA 1
ATOM 801 C C . ALA A 1 102 ? 4.348 9.227 -6.629 1 98.62 102 ALA A C 1
ATOM 803 O O . ALA A 1 102 ? 3.977 8.273 -7.32 1 98.62 102 ALA A O 1
ATOM 804 N N . GLU A 1 103 ? 5.609 9.344 -6.227 1 98.88 103 GLU A N 1
ATOM 805 C CA . GLU A 1 103 ? 6.676 8.445 -6.66 1 98.88 103 GLU A CA 1
ATOM 806 C C . GLU A 1 103 ? 6.453 7.027 -6.137 1 98.88 103 GLU A C 1
ATOM 808 O O . GLU A 1 103 ? 6.59 6.055 -6.883 1 98.88 103 GLU A O 1
ATOM 813 N N . SER A 1 104 ? 6.141 6.883 -4.867 1 98.88 104 SER A N 1
ATOM 814 C CA . SER A 1 104 ? 5.965 5.547 -4.309 1 98.88 104 SER A CA 1
ATOM 815 C C . SER A 1 104 ? 4.75 4.852 -4.914 1 98.88 104 SER A C 1
ATOM 817 O O . SER A 1 104 ? 4.777 3.646 -5.168 1 98.88 104 SER A O 1
ATOM 819 N N . LEU A 1 105 ? 3.656 5.617 -5.152 1 98.94 105 LEU A N 1
ATOM 820 C CA . LEU A 1 105 ? 2.455 5.055 -5.762 1 98.94 105 LEU A CA 1
ATOM 821 C C . LEU A 1 105 ? 2.748 4.535 -7.164 1 98.94 105 LEU A C 1
ATOM 823 O O . LEU A 1 105 ? 2.398 3.402 -7.5 1 98.94 105 LEU A O 1
ATOM 827 N N . ALA A 1 106 ? 3.42 5.344 -7.91 1 98.88 106 ALA A N 1
ATOM 828 C CA . ALA A 1 106 ? 3.762 4.945 -9.273 1 98.88 106 ALA A CA 1
ATOM 829 C C . ALA A 1 106 ? 4.703 3.744 -9.273 1 98.88 106 ALA A C 1
ATOM 831 O O . ALA A 1 106 ? 4.523 2.811 -10.062 1 98.88 106 ALA A O 1
ATOM 832 N N . ALA A 1 107 ? 5.645 3.75 -8.422 1 98.94 107 ALA A N 1
ATOM 833 C CA . ALA A 1 107 ? 6.68 2.721 -8.391 1 98.94 107 ALA A CA 1
ATOM 834 C C . ALA A 1 107 ? 6.09 1.363 -8.008 1 98.94 107 ALA A C 1
ATOM 836 O O . ALA A 1 107 ? 6.457 0.338 -8.594 1 98.94 107 ALA A O 1
ATOM 837 N N . VAL A 1 108 ? 5.207 1.349 -7.051 1 98.94 108 VAL A N 1
ATOM 838 C CA . VAL A 1 108 ? 4.621 0.085 -6.617 1 98.94 108 VAL A CA 1
ATOM 839 C C . VAL A 1 108 ? 3.82 -0.536 -7.758 1 98.94 108 VAL A C 1
ATOM 841 O O . VAL A 1 108 ? 3.904 -1.743 -8 1 98.94 108 VAL A O 1
ATOM 844 N N . SER A 1 109 ? 3.033 0.302 -8.414 1 98.94 109 SER A N 1
ATOM 845 C CA . SER A 1 109 ? 2.262 -0.182 -9.555 1 98.94 109 SER A CA 1
ATOM 846 C C . SER A 1 109 ? 3.174 -0.743 -10.641 1 98.94 109 SER A C 1
ATOM 848 O O . SER A 1 109 ? 2.951 -1.851 -11.133 1 98.94 109 SER A O 1
ATOM 850 N N . ALA A 1 110 ? 4.191 -0.024 -10.961 1 98.88 110 ALA A N 1
ATOM 851 C CA . ALA A 1 110 ? 5.141 -0.467 -11.977 1 98.88 110 ALA A CA 1
ATOM 852 C C . ALA A 1 110 ? 5.863 -1.739 -11.539 1 98.88 110 ALA A C 1
ATOM 854 O O . ALA A 1 110 ? 6.129 -2.625 -12.352 1 98.88 110 ALA A O 1
ATOM 855 N N . ALA A 1 111 ? 6.199 -1.839 -10.273 1 98.94 111 ALA A N 1
ATOM 856 C CA . ALA A 1 111 ? 6.961 -2.963 -9.734 1 98.94 111 ALA A CA 1
ATOM 857 C C . ALA A 1 111 ? 6.184 -4.27 -9.883 1 98.94 111 ALA A C 1
ATOM 859 O O . ALA A 1 111 ? 6.727 -5.27 -10.359 1 98.94 111 ALA A O 1
ATOM 860 N N . ILE A 1 112 ? 4.941 -4.242 -9.469 1 98.88 112 ILE A N 1
ATOM 861 C CA . ILE A 1 112 ? 4.176 -5.484 -9.508 1 98.88 112 ILE A CA 1
ATOM 862 C C . ILE A 1 112 ? 3.926 -5.887 -10.961 1 98.88 112 ILE A C 1
ATOM 864 O O . ILE A 1 112 ? 3.963 -7.074 -11.297 1 98.88 112 ILE A O 1
ATOM 868 N N . ASP A 1 113 ? 3.697 -4.891 -11.812 1 98.62 113 ASP A N 1
ATOM 869 C CA . ASP A 1 113 ? 3.529 -5.195 -13.234 1 98.62 113 ASP A CA 1
ATOM 870 C C . ASP A 1 113 ? 4.793 -5.832 -13.812 1 98.62 113 ASP A C 1
ATOM 872 O O . ASP A 1 113 ? 4.715 -6.82 -14.539 1 98.62 113 ASP A O 1
ATOM 876 N N . ALA A 1 114 ? 5.898 -5.25 -13.523 1 98.69 114 ALA A N 1
ATOM 877 C CA . ALA A 1 114 ? 7.172 -5.77 -14.008 1 98.69 114 ALA A CA 1
ATOM 878 C C . ALA A 1 114 ? 7.445 -7.164 -13.445 1 98.69 114 ALA A C 1
ATOM 880 O O . ALA A 1 114 ? 7.934 -8.039 -14.164 1 98.69 114 ALA A O 1
ATOM 881 N N . LEU A 1 115 ? 7.188 -7.336 -12.133 1 98.62 115 LEU A N 1
ATOM 882 C CA . LEU A 1 115 ? 7.402 -8.633 -11.5 1 98.62 115 LEU A CA 1
ATOM 883 C C . LEU A 1 115 ? 6.605 -9.727 -12.211 1 98.62 115 LEU A C 1
ATOM 885 O O . LEU A 1 115 ? 7.16 -10.758 -12.578 1 98.62 115 LEU A O 1
ATOM 889 N N . LYS A 1 116 ? 5.367 -9.406 -12.461 1 97.38 116 LYS A N 1
ATOM 890 C CA . LYS A 1 116 ? 4.496 -10.383 -13.102 1 97.38 116 LYS A CA 1
ATOM 891 C C . LYS A 1 116 ? 4.926 -10.648 -14.539 1 97.38 116 LYS A C 1
ATOM 893 O O . LYS A 1 116 ? 4.766 -11.758 -15.047 1 97.38 116 LYS A O 1
ATOM 898 N N . ALA A 1 117 ? 5.523 -9.703 -15.141 1 96.38 117 ALA A N 1
ATOM 899 C CA . ALA A 1 117 ? 5.867 -9.797 -16.562 1 96.38 117 ALA A CA 1
ATOM 900 C C . ALA A 1 117 ? 7.207 -10.5 -16.75 1 96.38 117 ALA A C 1
ATOM 902 O O . ALA A 1 117 ? 7.441 -11.141 -17.781 1 96.38 117 ALA A O 1
ATOM 903 N N . SER A 1 118 ? 8.094 -10.422 -15.75 1 95.75 118 SER A N 1
ATOM 904 C CA . SER A 1 118 ? 9.469 -10.711 -16.141 1 95.75 118 SER A CA 1
ATOM 905 C C . SER A 1 118 ? 10.148 -11.648 -15.148 1 95.75 118 SER A C 1
ATOM 907 O O . SER A 1 118 ? 11.195 -12.219 -15.438 1 95.75 118 SER A O 1
ATOM 909 N N . VAL A 1 119 ? 9.695 -11.711 -13.914 1 97.31 119 VAL A N 1
ATOM 910 C CA . VAL A 1 119 ? 10.398 -12.516 -12.922 1 97.31 119 VAL A CA 1
ATOM 911 C C . VAL A 1 119 ? 10.07 -13.992 -13.133 1 97.31 119 VAL A C 1
ATOM 913 O O . VAL A 1 119 ? 8.898 -14.375 -13.219 1 97.31 119 VAL A O 1
ATOM 916 N N . PRO A 1 120 ? 11.016 -14.844 -13.25 1 95.94 120 PRO A N 1
ATOM 917 C CA . PRO A 1 120 ? 10.789 -16.266 -13.547 1 95.94 120 PRO A CA 1
ATOM 918 C C . PRO A 1 120 ? 10.297 -17.047 -12.336 1 95.94 120 PRO A C 1
ATOM 920 O O . PRO A 1 120 ? 11.016 -17.891 -11.805 1 95.94 120 PRO A O 1
ATOM 923 N N . ILE A 1 121 ? 9.195 -16.859 -11.859 1 96.25 121 ILE A N 1
ATOM 924 C CA . ILE A 1 121 ? 8.469 -17.578 -10.82 1 96.25 121 ILE A CA 1
ATOM 925 C C . ILE A 1 121 ? 7.195 -18.188 -11.398 1 96.25 121 ILE A C 1
ATOM 927 O O . ILE A 1 121 ? 6.422 -17.5 -12.07 1 96.25 121 ILE A O 1
ATOM 931 N N . TRP A 1 122 ? 7 -19.453 -11.18 1 93.12 122 TRP A N 1
ATOM 932 C CA . TRP A 1 122 ? 5.82 -20.141 -11.703 1 93.12 122 TRP A CA 1
ATOM 933 C C . TRP A 1 122 ? 4.918 -20.625 -10.578 1 93.12 122 TRP A C 1
ATOM 935 O O . TRP A 1 122 ? 5.383 -20.844 -9.453 1 93.12 122 TRP A O 1
ATOM 945 N N . LYS A 1 123 ? 3.672 -20.672 -10.922 1 93.44 123 LYS A N 1
ATOM 946 C CA . LYS A 1 123 ? 2.74 -21.125 -9.891 1 93.44 123 LYS A CA 1
ATOM 947 C C . LYS A 1 123 ? 1.844 -22.25 -10.406 1 93.44 123 LYS A C 1
ATOM 949 O O . LYS A 1 123 ? 1.604 -22.359 -11.609 1 93.44 123 LYS A O 1
ATOM 954 N N . LYS A 1 124 ? 1.434 -23 -9.484 1 91.38 124 LYS A N 1
ATOM 955 C CA . LYS A 1 124 ? 0.455 -24.062 -9.703 1 91.38 124 LYS A CA 1
ATOM 956 C C . LYS A 1 124 ? -0.725 -23.938 -8.742 1 91.38 124 LYS A C 1
ATOM 958 O O . LYS A 1 124 ? -0.537 -23.703 -7.547 1 91.38 124 LYS A O 1
ATOM 963 N N . GLU A 1 125 ? -1.916 -24.031 -9.328 1 89.88 125 GLU A N 1
ATOM 964 C CA . GLU A 1 125 ? -3.119 -24 -8.5 1 89.88 125 GLU A CA 1
ATOM 965 C C . GLU A 1 125 ? -3.506 -25.406 -8.039 1 89.88 125 GLU A C 1
ATOM 967 O O . GLU A 1 125 ? -3.518 -26.344 -8.836 1 89.88 125 GLU A O 1
ATOM 972 N N . LEU A 1 126 ? -3.764 -25.484 -6.824 1 91 126 LEU A N 1
ATOM 973 C CA . LEU A 1 126 ? -4.32 -26.734 -6.297 1 91 126 LEU A CA 1
ATOM 974 C C . LEU A 1 126 ? -5.758 -26.531 -5.832 1 91 126 LEU A C 1
ATOM 976 O O . LEU A 1 126 ? -6.043 -25.625 -5.051 1 91 126 LEU A O 1
ATOM 980 N N . TYR A 1 127 ? -6.648 -27.469 -6.312 1 89.19 127 TYR A N 1
ATOM 981 C CA . TYR A 1 127 ? -8.078 -27.312 -6.066 1 89.19 127 TYR A CA 1
ATOM 982 C C . TYR A 1 127 ? -8.555 -28.312 -5.012 1 89.19 127 TYR A C 1
ATOM 984 O O . TYR A 1 127 ? -7.855 -29.266 -4.695 1 89.19 127 TYR A O 1
ATOM 992 N N . SER A 1 128 ? -9.711 -28.047 -4.457 1 85.88 128 SER A N 1
ATOM 993 C CA . SER A 1 128 ? -10.273 -28.859 -3.389 1 85.88 128 SER A CA 1
ATOM 994 C C . SER A 1 128 ? -10.57 -30.281 -3.877 1 85.88 128 SER A C 1
ATOM 996 O O . SER A 1 128 ? -10.602 -31.219 -3.082 1 85.88 128 SER A O 1
ATOM 998 N N . ASP A 1 129 ? -10.773 -30.422 -5.148 1 84.75 129 ASP A N 1
ATOM 999 C CA . ASP A 1 129 ? -11.094 -31.734 -5.688 1 84.75 129 ASP A CA 1
ATOM 1000 C C . ASP A 1 129 ? -9.82 -32.531 -5.992 1 84.75 129 ASP A C 1
ATOM 1002 O O . ASP A 1 129 ? -9.875 -33.625 -6.531 1 84.75 129 ASP A O 1
ATOM 1006 N N . GLY A 1 130 ? -8.742 -32 -5.645 1 79.44 130 GLY A N 1
ATOM 1007 C CA . GLY A 1 130 ? -7.465 -32.656 -5.816 1 79.44 130 GLY A CA 1
ATOM 1008 C C . GLY A 1 130 ? -6.809 -32.375 -7.152 1 79.44 130 GLY A C 1
ATOM 1009 O O . GLY A 1 130 ? -5.641 -32.688 -7.363 1 79.44 130 GLY A O 1
ATOM 1010 N N . SER A 1 131 ? -7.531 -31.766 -8.07 1 80.31 131 SER A N 1
ATOM 1011 C CA . SER A 1 131 ? -6.965 -31.422 -9.367 1 80.31 131 SER A CA 1
ATOM 1012 C C . SER A 1 131 ? -6.047 -30.219 -9.273 1 80.31 131 SER A C 1
ATOM 1014 O O . SER A 1 131 ? -6.059 -29.5 -8.273 1 80.31 131 SER A O 1
ATOM 1016 N N . SER A 1 132 ? -5.059 -30.172 -10.266 1 77 132 SER A N 1
ATOM 1017 C CA . SER A 1 132 ? -4.125 -29.047 -10.297 1 77 132 SER A CA 1
ATOM 1018 C C . SER A 1 132 ? -3.893 -28.562 -11.727 1 77 132 SER A C 1
ATOM 1020 O O . SER A 1 132 ? -4.074 -29.312 -12.68 1 77 132 SER A O 1
ATOM 1022 N N . ASN A 1 133 ? -3.678 -27.25 -11.898 1 72.88 133 ASN A N 1
ATOM 1023 C CA . ASN A 1 133 ? -3.346 -26.641 -13.18 1 72.88 133 ASN A CA 1
ATOM 1024 C C . ASN A 1 133 ? -2.182 -25.656 -13.047 1 72.88 133 ASN A C 1
ATOM 1026 O O . ASN A 1 133 ? -2.189 -24.797 -12.18 1 72.88 133 ASN A O 1
ATOM 1030 N N . TRP A 1 134 ? -1.133 -26 -13.773 1 68.56 134 TRP A N 1
ATOM 1031 C CA . TRP A 1 134 ? 0.015 -25.094 -13.797 1 68.56 134 TRP A CA 1
ATOM 1032 C C . TRP A 1 134 ? -0.293 -23.844 -14.609 1 68.56 134 TRP A C 1
ATOM 1034 O O . TRP A 1 134 ? -0.917 -23.922 -15.672 1 68.56 134 TRP A O 1
ATOM 1044 N N . LYS A 1 135 ? -0.15 -22.703 -13.93 1 63.62 135 LYS A N 1
ATOM 1045 C CA . LYS A 1 135 ? -0.314 -21.484 -14.719 1 63.62 135 LYS A CA 1
ATOM 1046 C C . LYS A 1 135 ? 0.969 -20.656 -14.727 1 63.62 135 LYS A C 1
ATOM 1048 O O . LYS A 1 135 ? 1.668 -20.578 -13.711 1 63.62 135 LYS A O 1
ATOM 1053 N N . VAL A 1 136 ? 1.544 -20.422 -15.938 1 56.06 136 VAL A N 1
ATOM 1054 C CA . VAL A 1 136 ? 2.584 -19.422 -16.141 1 56.06 136 VAL A CA 1
ATOM 1055 C C . VAL A 1 136 ? 1.971 -18.031 -16.125 1 56.06 136 VAL A C 1
ATOM 1057 O O . VAL A 1 136 ? 0.8 -17.844 -16.469 1 56.06 136 VAL A O 1
ATOM 1060 N N . ASN A 1 137 ? 2.652 -17.016 -15.445 1 56.09 137 ASN A N 1
ATOM 1061 C CA . ASN A 1 137 ? 2.139 -15.648 -15.391 1 56.09 137 ASN A CA 1
ATOM 1062 C C . ASN A 1 137 ? 1.628 -15.188 -16.75 1 56.09 137 ASN A C 1
ATOM 1064 O O . ASN A 1 137 ? 2.303 -15.359 -17.766 1 56.09 137 ASN A O 1
ATOM 1068 N N . ALA A 1 138 ? 0.298 -14.836 -16.797 1 51.88 138 ALA A N 1
ATOM 1069 C CA . ALA A 1 138 ? -0.33 -14.438 -18.062 1 51.88 138 ALA A CA 1
ATOM 1070 C C . ALA A 1 138 ? 0.522 -13.406 -18.797 1 51.88 138 ALA A C 1
ATOM 1072 O O . ALA A 1 138 ? 0.438 -13.289 -20.016 1 51.88 138 ALA A O 1
ATOM 1073 N N . GLU A 1 139 ? 1.319 -12.711 -18.031 1 49.53 139 GLU A N 1
ATOM 1074 C CA . GLU A 1 139 ? 2.092 -11.625 -18.625 1 49.53 139 GLU A CA 1
ATOM 1075 C C . GLU A 1 139 ? 3.461 -12.109 -19.094 1 49.53 139 GLU A C 1
ATOM 1077 O O . GLU A 1 139 ? 4.266 -11.32 -19.609 1 49.53 139 GLU A O 1
ATOM 1082 N N . CYS A 1 140 ? 3.812 -13.289 -18.953 1 46 140 CYS A N 1
ATOM 1083 C CA . CYS A 1 140 ? 5.164 -13.734 -19.25 1 46 140 CYS A CA 1
ATOM 1084 C C . CYS A 1 140 ? 5.387 -13.812 -20.766 1 46 140 CYS A C 1
ATOM 1086 O O . CYS A 1 140 ? 4.637 -14.484 -21.469 1 46 140 CYS A O 1
ATOM 1088 N N . ALA A 1 141 ? 6.215 -12.945 -21.172 1 45.81 141 ALA A N 1
ATOM 1089 C CA . ALA A 1 141 ? 6.582 -12.852 -22.578 1 45.81 141 ALA A CA 1
ATOM 1090 C C . ALA A 1 141 ? 7.301 -14.117 -23.047 1 45.81 141 ALA A C 1
ATOM 1092 O O . ALA A 1 141 ? 7.535 -14.297 -24.234 1 45.81 141 ALA A O 1
ATOM 1093 N N . TRP A 1 142 ? 8.094 -14.766 -22.266 1 38.72 142 TRP A N 1
ATOM 1094 C CA . TRP A 1 142 ? 8.922 -15.812 -22.859 1 38.72 142 TRP A CA 1
ATOM 1095 C C . TRP A 1 142 ? 8.133 -17.109 -23 1 38.72 142 TRP A C 1
ATOM 1097 O O . TRP A 1 142 ? 8.719 -18.188 -23.109 1 38.72 142 TRP A O 1
ATOM 1107 N N . LYS A 1 143 ? 7.078 -17.141 -23.469 1 38.47 143 LYS A N 1
ATOM 1108 C CA . LYS A 1 143 ? 6.484 -18.422 -23.844 1 38.47 143 LYS A CA 1
ATOM 1109 C C . LYS A 1 143 ? 7.047 -18.906 -25.172 1 38.47 143 LYS A C 1
ATOM 1111 O O . LYS A 1 143 ? 7.211 -18.125 -26.109 1 38.47 143 LYS A O 1
ATOM 1116 N N . MET B 1 1 ? -16.625 -3.73 2.338 1 97.06 1 MET B N 1
ATOM 1117 C CA . MET B 1 1 ? -17 -2.906 3.486 1 97.06 1 MET B CA 1
ATOM 1118 C C . MET B 1 1 ? -16.125 -1.659 3.559 1 97.06 1 MET B C 1
ATOM 1120 O O . MET B 1 1 ? -15.008 -1.646 3.035 1 97.06 1 MET B O 1
ATOM 1124 N N . ASN B 1 2 ? -16.688 -0.598 4.184 1 98.56 2 ASN B N 1
ATOM 1125 C CA . ASN B 1 2 ? -15.922 0.624 4.434 1 98.56 2 ASN B CA 1
ATOM 1126 C C . ASN B 1 2 ? -15.492 0.727 5.895 1 98.56 2 ASN B C 1
ATOM 1128 O O . ASN B 1 2 ? -16.312 0.543 6.801 1 98.56 2 ASN B O 1
ATOM 1132 N N . HIS B 1 3 ? -14.273 0.929 6.105 1 98.75 3 HIS B N 1
ATOM 1133 C CA . HIS B 1 3 ? -13.742 1.268 7.41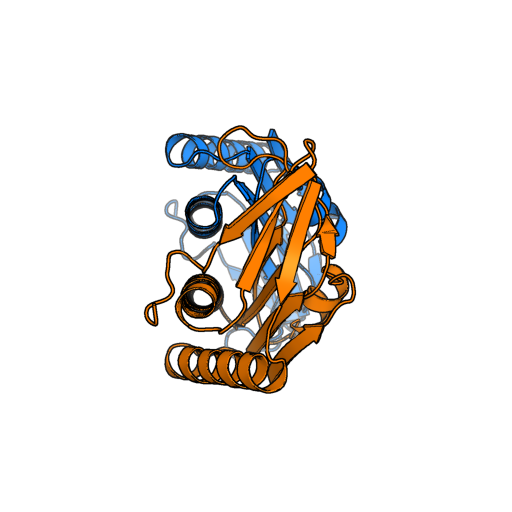8 1 98.75 3 HIS B CA 1
ATOM 1134 C C . HIS B 1 3 ? -13.211 2.695 7.445 1 98.75 3 HIS B C 1
ATOM 1136 O O . HIS B 1 3 ? -12.164 2.982 6.859 1 98.75 3 HIS B O 1
ATOM 1142 N N . ILE B 1 4 ? -13.914 3.545 8.086 1 98.81 4 ILE B N 1
ATOM 1143 C CA . ILE B 1 4 ? -13.523 4.945 8.172 1 98.81 4 ILE B CA 1
ATOM 1144 C C . ILE B 1 4 ? -13.141 5.285 9.609 1 98.81 4 ILE B C 1
ATOM 1146 O O . ILE B 1 4 ? -13.891 4.992 10.547 1 98.81 4 ILE B O 1
ATOM 1150 N N . LEU B 1 5 ? -12 5.871 9.805 1 98.44 5 LEU B N 1
ATOM 1151 C CA . LEU B 1 5 ? -11.523 6.152 11.148 1 98.44 5 LEU B CA 1
ATOM 1152 C C . LEU B 1 5 ? -10.875 7.531 11.219 1 98.44 5 LEU B C 1
ATOM 1154 O O . LEU B 1 5 ? -9.93 7.812 10.477 1 98.44 5 LEU B O 1
ATOM 1158 N N . ILE B 1 6 ? -11.391 8.398 11.938 1 98.5 6 ILE B N 1
ATOM 1159 C CA . ILE B 1 6 ? -10.758 9.633 12.375 1 98.5 6 ILE B CA 1
ATOM 1160 C C . ILE B 1 6 ? -10.453 9.562 13.867 1 98.5 6 ILE B C 1
ATOM 1162 O O . ILE B 1 6 ? -11.352 9.352 14.688 1 98.5 6 ILE B O 1
ATOM 1166 N N . THR B 1 7 ? -9.18 9.734 14.25 1 98.25 7 THR B N 1
ATOM 1167 C CA . THR B 1 7 ? -8.805 9.438 15.625 1 98.25 7 THR B CA 1
ATOM 1168 C C . THR B 1 7 ? -7.602 10.281 16.047 1 98.25 7 THR B C 1
ATOM 1170 O O . THR B 1 7 ? -6.887 10.82 15.203 1 98.25 7 THR B O 1
ATOM 1173 N N . GLU B 1 8 ? -7.379 10.383 17.312 1 97.75 8 GLU B N 1
ATOM 1174 C CA . GLU B 1 8 ? -6.172 11.008 17.844 1 97.75 8 GLU B CA 1
ATOM 1175 C C . GLU B 1 8 ? -5.133 9.961 18.234 1 97.75 8 GLU B C 1
ATOM 1177 O O . GLU B 1 8 ? -3.998 10.297 18.578 1 97.75 8 GLU B O 1
ATOM 1182 N N . GLN B 1 9 ? -5.516 8.742 18.141 1 98.19 9 GLN B N 1
ATOM 1183 C CA . GLN B 1 9 ? -4.621 7.652 18.531 1 98.19 9 GLN B CA 1
ATOM 1184 C C . GLN B 1 9 ? -3.715 7.246 17.359 1 98.19 9 GLN B C 1
ATOM 1186 O O . GLN B 1 9 ? -4.039 7.496 16.203 1 98.19 9 GLN B O 1
ATOM 1191 N N . ARG B 1 10 ? -2.643 6.637 17.766 1 98.62 10 ARG B N 1
ATOM 1192 C CA . ARG B 1 10 ? -1.719 6.125 16.75 1 98.62 10 ARG B CA 1
ATOM 1193 C C . ARG B 1 10 ? -2.41 5.125 15.836 1 98.62 10 ARG B C 1
ATOM 1195 O O . ARG B 1 10 ? -3.188 4.285 16.297 1 98.62 10 ARG B O 1
ATOM 1202 N N . LEU B 1 11 ? -2.172 5.242 14.562 1 98.81 11 LEU B N 1
ATOM 1203 C CA . LEU B 1 11 ? -2.709 4.277 13.609 1 98.81 11 LEU B CA 1
ATOM 1204 C C . LEU B 1 11 ? -1.979 2.945 13.711 1 98.81 11 LEU B C 1
ATOM 1206 O O . LEU B 1 11 ? -0.747 2.908 13.75 1 98.81 11 LEU B O 1
ATOM 1210 N N . ASN B 1 12 ? -2.697 1.902 13.859 1 98.69 12 ASN B N 1
ATOM 1211 C CA . ASN B 1 12 ? -2.137 0.556 13.906 1 98.69 12 ASN B CA 1
ATOM 1212 C C . ASN B 1 12 ? -2.137 -0.101 12.531 1 98.69 12 ASN B C 1
ATOM 1214 O O . ASN B 1 12 ? -3.105 -0.765 12.148 1 98.69 12 ASN B O 1
ATOM 1218 N N . ILE B 1 13 ? -1.052 -0.034 11.82 1 98.81 13 ILE B N 1
ATOM 1219 C CA . ILE B 1 13 ? -0.956 -0.408 10.414 1 98.81 13 ILE B CA 1
ATOM 1220 C C . ILE B 1 13 ? -1.211 -1.906 10.258 1 98.81 13 ILE B C 1
ATOM 1222 O O . ILE B 1 13 ? -1.994 -2.324 9.398 1 98.81 13 ILE B O 1
ATOM 1226 N N . PRO B 1 14 ? -0.623 -2.762 11.141 1 98.69 14 PRO B N 1
ATOM 1227 C CA . PRO B 1 14 ? -0.922 -4.188 11.016 1 98.69 14 PRO B CA 1
ATOM 1228 C C . PRO B 1 14 ? -2.408 -4.5 11.188 1 98.69 14 PRO B C 1
ATOM 1230 O O . PRO B 1 14 ? -2.963 -5.309 10.445 1 98.69 14 PRO B O 1
ATOM 1233 N N . ASP B 1 15 ? -3.02 -3.869 12.141 1 98.62 15 ASP B N 1
ATOM 1234 C CA . ASP B 1 15 ? -4.445 -4.082 12.359 1 98.62 15 ASP B CA 1
ATOM 1235 C C . ASP B 1 15 ? -5.266 -3.635 11.148 1 98.62 15 ASP B C 1
ATOM 1237 O O . ASP B 1 15 ? -6.238 -4.293 10.781 1 98.62 15 ASP B O 1
ATOM 1241 N N . MET B 1 16 ? -4.906 -2.559 10.586 1 98.81 16 MET B N 1
ATOM 1242 C CA . MET B 1 16 ? -5.625 -2.006 9.438 1 98.81 16 MET B CA 1
ATOM 1243 C C . MET B 1 16 ? -5.473 -2.906 8.219 1 98.81 16 MET B C 1
ATOM 1245 O O . MET B 1 16 ? -6.441 -3.145 7.496 1 98.81 16 MET B O 1
ATOM 1249 N N . TYR B 1 17 ? -4.312 -3.404 8 1 98.88 17 TYR B N 1
ATOM 1250 C CA . TYR B 1 17 ? -4.074 -4.387 6.945 1 98.88 17 TYR B CA 1
ATOM 1251 C C . TYR B 1 17 ? -4.973 -5.602 7.121 1 98.88 17 TYR B C 1
ATOM 1253 O O . TYR B 1 17 ? -5.625 -6.047 6.172 1 98.88 17 TYR B O 1
ATOM 1261 N N . ASN B 1 18 ? -5.008 -6.098 8.32 1 98.75 18 ASN B N 1
ATOM 1262 C CA . ASN B 1 18 ? -5.777 -7.305 8.602 1 98.75 18 ASN B CA 1
ATOM 1263 C C . ASN B 1 18 ? -7.273 -7.078 8.414 1 98.75 18 ASN B C 1
ATOM 1265 O O . ASN B 1 18 ? -8 -8 8.047 1 98.75 18 ASN B O 1
ATOM 1269 N N . LYS B 1 19 ? -7.707 -5.867 8.656 1 98.69 19 LYS B N 1
ATOM 1270 C CA . LYS B 1 19 ? -9.125 -5.539 8.586 1 98.69 19 LYS B CA 1
ATOM 1271 C C . LYS B 1 19 ? -9.641 -5.648 7.152 1 98.69 19 LYS B C 1
ATOM 1273 O O . LYS B 1 19 ? -10.844 -5.824 6.93 1 98.69 19 LYS B O 1
ATOM 1278 N N . VAL B 1 20 ? -8.727 -5.574 6.16 1 98.88 20 VAL B N 1
ATOM 1279 C CA . VAL B 1 20 ? -9.219 -5.539 4.789 1 98.88 20 VAL B CA 1
ATOM 1280 C C . VAL B 1 20 ? -8.922 -6.871 4.102 1 98.88 20 VAL B C 1
ATOM 1282 O O . VAL B 1 20 ? -9.172 -7.027 2.904 1 98.88 20 VAL B O 1
ATOM 1285 N N . ARG B 1 21 ? -8.367 -7.77 4.789 1 98.75 21 ARG B N 1
ATOM 1286 C CA . ARG B 1 21 ? -8.125 -9.094 4.234 1 98.75 21 ARG B CA 1
ATOM 1287 C C . ARG B 1 21 ? -9.438 -9.797 3.904 1 98.75 21 ARG B C 1
ATOM 1289 O O . ARG B 1 21 ? -10.406 -9.695 4.656 1 98.75 21 ARG B O 1
ATOM 1296 N N . ASP B 1 22 ? -9.453 -10.453 2.818 1 98.69 22 ASP B N 1
ATOM 1297 C CA . ASP B 1 22 ? -10.609 -11.227 2.369 1 98.69 22 ASP B CA 1
ATOM 1298 C C . ASP B 1 22 ? -10.172 -12.406 1.493 1 98.69 22 ASP B C 1
ATOM 1300 O O . ASP B 1 22 ? -9.391 -12.227 0.554 1 98.69 22 ASP B O 1
ATOM 1304 N N . PRO B 1 23 ? -10.633 -13.586 1.793 1 98 23 PRO B N 1
ATOM 1305 C CA . PRO B 1 23 ? -10.203 -14.758 1.017 1 98 23 PRO B CA 1
ATOM 1306 C C . PRO B 1 23 ? -10.57 -14.648 -0.462 1 98 23 PRO B C 1
ATOM 1308 O O . PRO B 1 23 ? -9.977 -15.328 -1.302 1 98 23 PRO B O 1
ATOM 1311 N N . SER B 1 24 ? -11.547 -13.844 -0.786 1 98 24 SER B N 1
ATOM 1312 C CA . SER B 1 24 ? -11.953 -13.703 -2.182 1 98 24 SER B CA 1
ATOM 1313 C C . SER B 1 24 ? -11.078 -12.695 -2.916 1 98 24 SER B C 1
ATOM 1315 O O . SER B 1 24 ? -11.148 -12.578 -4.141 1 98 24 SER B O 1
ATOM 1317 N N . CYS B 1 25 ? -10.258 -11.977 -2.189 1 98.56 25 CYS B N 1
ATOM 1318 C CA . CYS B 1 25 ? -9.414 -10.938 -2.768 1 98.56 25 CYS B CA 1
ATOM 1319 C C . CYS B 1 25 ? -7.98 -11.43 -2.924 1 98.56 25 CYS B C 1
ATOM 1321 O O . CYS B 1 25 ? -7.422 -12.023 -2.004 1 98.56 25 CYS B O 1
ATOM 1323 N N . GLY B 1 26 ? -7.43 -11.125 -4.055 1 98.56 26 GLY B N 1
ATOM 1324 C CA . GLY B 1 26 ? -6.039 -11.484 -4.293 1 98.56 26 GLY B CA 1
ATOM 1325 C C . GLY B 1 26 ? -5.086 -10.32 -4.148 1 98.56 26 GLY B C 1
ATOM 1326 O O . GLY B 1 26 ? -3.877 -10.469 -4.34 1 98.56 26 GLY B O 1
ATOM 1327 N N . ALA B 1 27 ? -5.707 -9.141 -3.818 1 98.88 27 ALA B N 1
ATOM 1328 C CA . ALA B 1 27 ? -4.867 -7.945 -3.826 1 98.88 27 ALA B CA 1
ATOM 1329 C C . ALA B 1 27 ? -5.219 -7.02 -2.666 1 98.88 27 ALA B C 1
ATOM 1331 O O . ALA B 1 27 ? -6.398 -6.77 -2.398 1 98.88 27 ALA B O 1
ATOM 1332 N N . ILE B 1 28 ? -4.254 -6.57 -2.008 1 98.94 28 ILE B N 1
ATOM 1333 C CA . ILE B 1 28 ? -4.352 -5.457 -1.07 1 98.94 28 ILE B CA 1
ATOM 1334 C C . ILE B 1 28 ? -3.324 -4.387 -1.433 1 98.94 28 ILE B C 1
ATOM 1336 O O . ILE B 1 28 ? -2.119 -4.656 -1.454 1 98.94 28 ILE B O 1
ATOM 1340 N N . SER B 1 29 ? -3.756 -3.193 -1.767 1 99 29 SER B N 1
ATOM 1341 C CA . SER B 1 29 ? -2.893 -2.037 -1.976 1 99 29 SER B CA 1
ATOM 1342 C C . SER B 1 29 ? -3.053 -1.018 -0.853 1 99 29 SER B C 1
ATOM 1344 O O . SER B 1 29 ? -4.121 -0.915 -0.248 1 99 29 SER B O 1
ATOM 1346 N N . SER B 1 30 ? -1.977 -0.273 -0.607 1 99 30 SER B N 1
ATOM 1347 C CA . SER B 1 30 ? -2.098 0.676 0.495 1 99 30 SER B CA 1
ATOM 1348 C C . SER B 1 30 ? -1.2 1.89 0.281 1 99 30 SER B C 1
ATOM 1350 O O . SER B 1 30 ? -0.233 1.827 -0.482 1 99 30 SER B O 1
ATOM 1352 N N . PHE B 1 31 ? -1.552 2.92 0.886 1 99 31 PHE B N 1
ATOM 1353 C CA . PHE B 1 31 ? -0.768 4.137 1.062 1 99 31 PHE B CA 1
ATOM 1354 C C . PHE B 1 31 ? -0.771 4.574 2.521 1 99 31 PHE B C 1
ATOM 1356 O O . PHE B 1 31 ? -1.828 4.637 3.154 1 99 31 PHE B O 1
ATOM 1363 N N . VAL B 1 32 ? 0.371 4.863 3.035 1 99 32 VAL B N 1
ATOM 1364 C CA . VAL B 1 32 ? 0.529 5.398 4.383 1 99 32 VAL B CA 1
ATOM 1365 C C . VAL B 1 32 ? 1.38 6.664 4.344 1 99 32 VAL B C 1
ATOM 1367 O O . VAL B 1 32 ? 2.5 6.652 3.824 1 99 32 VAL B O 1
ATOM 1370 N N . GLY B 1 33 ? 0.843 7.711 4.84 1 98.88 33 GLY B N 1
ATOM 1371 C CA . GLY B 1 33 ? 1.573 8.961 4.984 1 98.88 33 GLY B CA 1
ATOM 1372 C C . GLY B 1 33 ? 2.156 9.156 6.371 1 98.88 33 GLY B C 1
ATOM 1373 O O . GLY B 1 33 ? 1.491 8.883 7.371 1 98.88 33 GLY B O 1
ATOM 1374 N N . THR B 1 34 ? 3.393 9.602 6.43 1 98.81 34 THR B N 1
ATOM 1375 C CA . THR B 1 34 ? 4.066 9.82 7.703 1 98.81 34 THR B CA 1
ATOM 1376 C C . THR B 1 34 ? 4.652 11.227 7.77 1 98.81 34 THR B C 1
ATOM 1378 O O . THR B 1 34 ? 4.867 11.867 6.738 1 98.81 34 THR B O 1
ATOM 1381 N N . THR B 1 35 ? 4.863 11.703 8.953 1 98.44 35 THR B N 1
ATOM 1382 C CA . THR B 1 35 ? 5.477 13.016 9.148 1 98.44 35 THR B CA 1
ATOM 1383 C C . THR B 1 35 ? 6.965 12.969 8.805 1 98.44 35 THR B C 1
ATOM 1385 O O . THR B 1 35 ? 7.723 12.203 9.398 1 98.44 35 THR B O 1
ATOM 1388 N N . ARG B 1 36 ? 7.355 13.773 7.941 1 97.94 36 ARG B N 1
ATOM 1389 C CA . ARG B 1 36 ? 8.758 13.844 7.539 1 97.94 36 ARG B CA 1
ATOM 1390 C C . ARG B 1 36 ? 9.57 14.688 8.523 1 97.94 36 ARG B C 1
ATOM 1392 O O . ARG B 1 36 ? 9.016 15.531 9.227 1 97.94 36 ARG B O 1
ATOM 1399 N N . ASP B 1 37 ? 10.852 14.508 8.359 1 97.19 37 ASP B N 1
ATOM 1400 C CA . ASP B 1 37 ? 11.719 15.172 9.328 1 97.19 37 ASP B CA 1
ATOM 1401 C C . ASP B 1 37 ? 12.156 16.547 8.82 1 97.19 37 ASP B C 1
ATOM 1403 O O . ASP B 1 37 ? 12.773 17.312 9.562 1 97.19 37 ASP B O 1
ATOM 1407 N N . LEU B 1 38 ? 11.867 16.797 7.59 1 92.94 38 LEU B N 1
ATOM 1408 C CA . LEU B 1 38 ? 12.242 18.078 7.008 1 92.94 38 LEU B CA 1
ATOM 1409 C C . LEU B 1 38 ? 11.086 18.672 6.219 1 92.94 38 LEU B C 1
ATOM 1411 O O . LEU B 1 38 ? 10.344 17.953 5.551 1 92.94 38 LEU B O 1
ATOM 1415 N N . PHE B 1 39 ? 10.914 19.891 6.348 1 87.88 39 PHE B N 1
ATOM 1416 C CA . PHE B 1 39 ? 10.047 20.688 5.488 1 87.88 39 PHE B CA 1
ATOM 1417 C C . PHE B 1 39 ? 10.734 22 5.098 1 87.88 39 PHE B C 1
ATOM 1419 O O . PHE B 1 39 ? 11.102 22.797 5.961 1 87.88 39 PHE B O 1
ATOM 1426 N N . ASN B 1 40 ? 10.906 22.172 3.766 1 86.12 40 ASN B N 1
ATOM 1427 C CA . ASN B 1 40 ? 11.641 23.344 3.279 1 86.12 40 ASN B CA 1
ATOM 1428 C C . ASN B 1 40 ? 12.969 23.516 3.998 1 86.12 40 ASN B C 1
ATOM 1430 O O . ASN B 1 40 ? 13.281 24.594 4.504 1 86.12 40 ASN B O 1
ATOM 1434 N N . ASP B 1 41 ? 13.609 22.344 4.18 1 87.12 41 ASP B N 1
ATOM 1435 C CA . ASP B 1 41 ? 14.969 22.266 4.711 1 87.12 41 ASP B CA 1
ATOM 1436 C C . ASP B 1 41 ? 15.008 22.672 6.184 1 87.12 41 ASP B C 1
ATOM 1438 O O . ASP B 1 41 ? 16.062 23.031 6.703 1 87.12 41 ASP B O 1
ATOM 1442 N N . LYS B 1 42 ? 13.867 22.766 6.719 1 90.88 42 LYS B N 1
ATOM 1443 C CA . LYS B 1 42 ? 13.789 23 8.156 1 90.88 42 LYS B CA 1
ATOM 1444 C C . LYS B 1 42 ? 13.406 21.719 8.898 1 90.88 42 LYS B C 1
ATOM 1446 O O . LYS B 1 42 ? 12.531 20.969 8.453 1 90.88 42 LYS B O 1
ATOM 1451 N N . PRO B 1 43 ? 14.078 21.562 9.984 1 94.5 43 PRO B N 1
ATOM 1452 C CA . PRO B 1 43 ? 13.75 20.375 10.766 1 94.5 43 PRO B CA 1
ATOM 1453 C C . PRO B 1 43 ? 12.359 20.422 11.375 1 94.5 43 PRO B C 1
ATOM 1455 O O . PRO B 1 43 ? 12 21.422 12.016 1 94.5 43 PRO B O 1
ATOM 1458 N N . VAL B 1 44 ? 11.586 19.422 11.164 1 94.25 44 VAL B N 1
ATOM 1459 C CA . VAL B 1 44 ? 10.234 19.297 11.688 1 94.25 44 VAL B CA 1
ATOM 1460 C C . VAL B 1 44 ? 10.234 18.391 12.93 1 94.25 44 VAL B C 1
ATOM 1462 O O . VAL B 1 44 ? 10.938 17.375 12.961 1 94.25 44 VAL B O 1
ATOM 1465 N N . VAL B 1 45 ? 9.469 18.781 13.914 1 94.81 45 VAL B N 1
ATOM 1466 C CA . VAL B 1 45 ? 9.312 17.969 15.109 1 94.81 45 VAL B CA 1
ATOM 1467 C C . VAL B 1 45 ? 8.031 17.141 15 1 94.81 45 VAL B C 1
ATOM 1469 O O . VAL B 1 45 ? 8.016 15.953 15.336 1 94.81 45 VAL B O 1
ATOM 1472 N N . LYS B 1 46 ? 7.027 17.812 14.609 1 96.69 46 LYS B N 1
ATOM 1473 C CA . LYS B 1 46 ? 5.734 17.141 14.477 1 96.69 46 LYS B CA 1
ATOM 1474 C C . LYS B 1 46 ? 4.789 17.953 13.594 1 96.69 46 LYS B C 1
ATOM 1476 O O . LYS B 1 46 ? 5.066 19.125 13.289 1 96.69 46 LYS B O 1
ATOM 1481 N N . LEU B 1 47 ? 3.764 17.281 13.156 1 96.75 47 LEU B N 1
ATOM 1482 C CA . LEU B 1 47 ? 2.598 17.922 12.562 1 96.75 47 LEU B CA 1
ATOM 1483 C C . LEU B 1 47 ? 1.41 17.891 13.523 1 96.75 47 LEU B C 1
ATOM 1485 O O . LEU B 1 47 ? 1.275 16.953 14.312 1 96.75 47 LEU B O 1
ATOM 1489 N N . GLU B 1 48 ? 0.644 18.875 13.445 1 96.75 48 GLU B N 1
ATOM 1490 C CA . GLU B 1 48 ? -0.622 18.906 14.172 1 96.75 48 GLU B CA 1
ATOM 1491 C C . GLU B 1 48 ? -1.807 18.984 13.211 1 96.75 48 GLU B C 1
ATOM 1493 O O . GLU B 1 48 ? -1.865 19.875 12.359 1 96.75 48 GLU B O 1
ATOM 1498 N N . TYR B 1 49 ? -2.723 18.047 13.453 1 97.5 49 TYR B N 1
ATOM 1499 C CA . TYR B 1 49 ? -3.889 18 12.586 1 97.5 49 TYR B CA 1
ATOM 1500 C C . TYR B 1 49 ? -5.16 18.344 13.344 1 97.5 49 TYR B C 1
ATOM 1502 O O . TYR B 1 49 ? -5.328 17.953 14.5 1 97.5 49 TYR B O 1
ATOM 1510 N N . GLU B 1 50 ? -6.004 19.078 12.617 1 96.44 50 GLU B N 1
ATOM 1511 C CA . GLU B 1 50 ? -7.328 19.391 13.141 1 96.44 50 GLU B CA 1
ATOM 1512 C C . GLU B 1 50 ? -8.406 19.188 12.086 1 96.44 50 GLU B C 1
ATOM 1514 O O . GLU B 1 50 ? -8.133 19.297 10.883 1 96.44 50 GLU B O 1
ATOM 1519 N N . ALA B 1 51 ? -9.539 18.828 12.562 1 95.94 51 ALA B N 1
ATOM 1520 C CA . ALA B 1 51 ? -10.703 18.688 11.688 1 95.94 51 ALA B CA 1
ATOM 1521 C C . ALA B 1 51 ? -12 18.719 12.492 1 95.94 51 ALA B C 1
ATOM 1523 O O . ALA B 1 51 ? -11.984 18.562 13.711 1 95.94 51 ALA B O 1
ATOM 1524 N N . TYR B 1 52 ? -13.062 19.047 11.766 1 95.44 52 TYR B N 1
ATOM 1525 C CA . TYR B 1 52 ? -14.359 18.641 12.281 1 95.44 52 TYR B CA 1
ATOM 1526 C C . TYR B 1 52 ? -14.625 17.172 11.992 1 95.44 52 TYR B C 1
ATOM 1528 O O . TYR B 1 52 ? -14.914 16.797 10.859 1 95.44 52 TYR B O 1
ATOM 1536 N N . ILE B 1 53 ? -14.602 16.438 12.969 1 96.56 53 ILE B N 1
ATOM 1537 C CA . ILE B 1 53 ? -14.547 14.984 12.844 1 96.56 53 ILE B CA 1
ATOM 1538 C C . ILE B 1 53 ? -15.719 14.5 11.992 1 96.56 53 ILE B C 1
ATOM 1540 O O . ILE B 1 53 ? -15.523 13.75 11.031 1 96.56 53 ILE B O 1
ATOM 1544 N N . GLY B 1 54 ? -16.922 14.945 12.312 1 96.94 54 GLY B N 1
ATOM 1545 C CA . GLY B 1 54 ? -18.109 14.508 11.57 1 96.94 54 GLY B CA 1
ATOM 1546 C C . GLY B 1 54 ? -18.031 14.836 10.094 1 96.94 54 GLY B C 1
ATOM 1547 O O . GLY B 1 54 ? -18.406 14.016 9.25 1 96.94 54 GLY B O 1
ATOM 1548 N N . MET B 1 55 ? -17.562 16 9.758 1 97.25 55 MET B N 1
ATOM 1549 C CA . MET B 1 55 ? -17.453 16.422 8.367 1 97.25 55 MET B CA 1
ATOM 1550 C C . MET B 1 55 ? -16.359 15.641 7.641 1 97.25 55 MET B C 1
ATOM 1552 O O . MET B 1 55 ? -16.547 15.258 6.484 1 97.25 55 MET B O 1
ATOM 1556 N N . ALA B 1 56 ? -15.289 15.406 8.336 1 97.94 56 ALA B N 1
ATOM 1557 C CA . ALA B 1 56 ? -14.195 14.633 7.754 1 97.94 56 ALA B CA 1
ATOM 1558 C C . ALA B 1 56 ? -14.641 13.203 7.461 1 97.94 56 ALA B C 1
ATOM 1560 O O . ALA B 1 56 ? -14.344 12.664 6.391 1 97.94 56 ALA B O 1
ATOM 1561 N N . GLU B 1 57 ? -15.32 12.602 8.367 1 98.38 57 GLU B N 1
ATOM 1562 C CA . GLU B 1 57 ? -15.812 11.242 8.18 1 98.38 57 GLU B CA 1
ATOM 1563 C C . GLU B 1 57 ? -16.781 11.164 7.008 1 98.38 57 GLU B C 1
ATOM 1565 O O . GLU B 1 57 ? -16.75 10.219 6.219 1 98.38 57 GLU B O 1
ATOM 1570 N N . LYS B 1 58 ? -17.656 12.164 7 1 98.31 58 LYS B N 1
ATOM 1571 C CA . LYS B 1 58 ? -18.609 12.203 5.887 1 98.31 58 LYS B CA 1
ATOM 1572 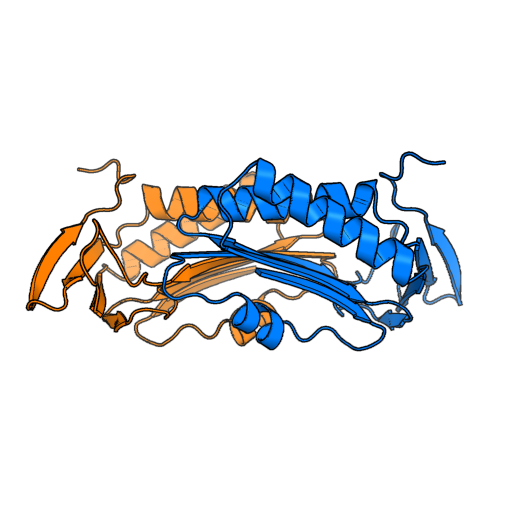C C . LYS B 1 58 ? -17.875 12.312 4.551 1 98.31 58 LYS B C 1
ATOM 1574 O O . LYS B 1 58 ? -18.234 11.633 3.586 1 98.31 58 LYS B O 1
ATOM 1579 N N . ALA B 1 59 ? -16.891 13.18 4.469 1 98.5 59 ALA B N 1
ATOM 1580 C CA . ALA B 1 59 ? -16.109 13.359 3.254 1 98.5 59 ALA B CA 1
ATOM 1581 C C . ALA B 1 59 ? -15.406 12.062 2.863 1 98.5 59 ALA B C 1
ATOM 1583 O O . ALA B 1 59 ? -15.359 11.703 1.685 1 98.5 59 ALA B O 1
ATOM 1584 N N . LEU B 1 60 ? -14.859 11.359 3.824 1 98.81 60 LEU B N 1
ATOM 1585 C CA . LEU B 1 60 ? -14.227 10.078 3.543 1 98.81 60 LEU B CA 1
ATOM 1586 C C . LEU B 1 60 ? -15.242 9.07 3.021 1 98.81 60 LEU B C 1
ATOM 1588 O O . LEU B 1 60 ? -14.945 8.281 2.121 1 98.81 60 LEU B O 1
ATOM 1592 N N . GLY B 1 61 ? -16.359 9.094 3.621 1 98.75 61 GLY B N 1
ATOM 1593 C CA . GLY B 1 61 ? -17.438 8.25 3.125 1 98.75 61 GLY B CA 1
ATOM 1594 C C . GLY B 1 61 ? -17.797 8.523 1.676 1 98.75 61 GLY B C 1
ATOM 1595 O O . GLY B 1 61 ? -18.016 7.59 0.9 1 98.75 61 GLY B O 1
ATOM 1596 N N . ASP B 1 62 ? -17.859 9.766 1.337 1 98.81 62 ASP B N 1
ATOM 1597 C CA . ASP B 1 62 ? -18.141 10.148 -0.039 1 98.81 62 ASP B CA 1
ATOM 1598 C C . ASP B 1 62 ? -17.062 9.648 -0.994 1 98.81 62 ASP B C 1
ATOM 1600 O O . ASP B 1 62 ? -17.359 9.242 -2.117 1 98.81 62 ASP B O 1
ATOM 1604 N N . ILE B 1 63 ? -15.883 9.742 -0.562 1 98.88 63 ILE B N 1
ATOM 1605 C CA . ILE B 1 63 ? -14.789 9.234 -1.373 1 98.88 63 ILE B CA 1
ATOM 160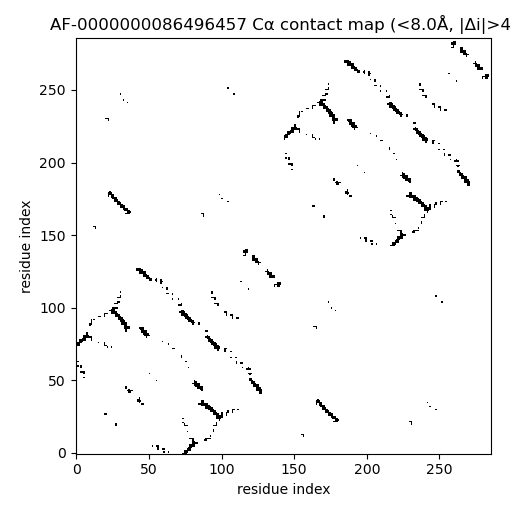6 C C . ILE B 1 63 ? -14.961 7.73 -1.589 1 98.88 63 ILE B C 1
ATOM 1608 O O . ILE B 1 63 ? -14.797 7.234 -2.707 1 98.88 63 ILE B O 1
ATOM 1612 N N . CYS B 1 64 ? -15.305 7 -0.526 1 98.88 64 CYS B N 1
ATOM 1613 C CA . CYS B 1 64 ? -15.531 5.566 -0.662 1 98.88 64 CYS B CA 1
ATOM 1614 C C . CYS B 1 64 ? -16.609 5.273 -1.696 1 98.88 64 CYS B C 1
ATOM 1616 O O . CYS B 1 64 ? -16.453 4.371 -2.52 1 98.88 64 CYS B O 1
ATOM 1618 N N . LYS B 1 65 ? -17.672 6.027 -1.634 1 98.75 65 LYS B N 1
ATOM 1619 C CA . LYS B 1 65 ? -18.75 5.855 -2.594 1 98.75 65 LYS B CA 1
ATOM 1620 C C . LYS B 1 65 ? -18.266 6.074 -4.023 1 98.75 65 LYS B C 1
ATOM 1622 O O . LYS B 1 65 ? -18.609 5.309 -4.926 1 98.75 65 LYS B O 1
ATOM 1627 N N . GLN B 1 66 ? -17.516 7.086 -4.199 1 98.75 66 GLN B N 1
ATOM 1628 C CA . GLN B 1 66 ? -16.969 7.395 -5.516 1 98.75 66 GLN B CA 1
ATOM 1629 C C . GLN B 1 66 ? -16.062 6.277 -6.012 1 98.75 66 GLN B C 1
ATOM 1631 O O . GLN B 1 66 ? -16.156 5.863 -7.172 1 98.75 66 GLN B O 1
ATOM 1636 N N . LEU B 1 67 ? -15.203 5.793 -5.172 1 98.88 67 LEU B N 1
ATOM 1637 C CA . LEU B 1 67 ? -14.289 4.715 -5.543 1 98.88 67 LEU B CA 1
ATOM 1638 C C . LEU B 1 67 ? -15.07 3.473 -5.969 1 98.88 67 LEU B C 1
ATOM 1640 O O . LEU B 1 67 ? -14.727 2.838 -6.969 1 98.88 67 LEU B O 1
ATOM 1644 N N . ARG B 1 68 ? -16.109 3.15 -5.266 1 98.56 68 ARG B N 1
ATOM 1645 C CA . ARG B 1 68 ? -16.875 1.941 -5.535 1 98.56 68 ARG B CA 1
ATOM 1646 C C . ARG B 1 68 ? -17.672 2.078 -6.828 1 98.56 68 ARG B C 1
ATOM 1648 O O . ARG B 1 68 ? -18.016 1.077 -7.465 1 98.56 68 ARG B O 1
ATOM 1655 N N . SER B 1 69 ? -17.969 3.316 -7.137 1 98.62 69 SER B N 1
ATOM 1656 C CA . SER B 1 69 ? -18.656 3.535 -8.406 1 98.62 69 SER B CA 1
ATOM 1657 C C . SER B 1 69 ? -17.719 3.303 -9.586 1 98.62 69 SER B C 1
ATOM 1659 O O . SER B 1 69 ? -18.172 3.066 -10.711 1 98.62 69 SER B O 1
ATOM 1661 N N . GLN B 1 70 ? -16.422 3.359 -9.344 1 98.69 70 GLN B N 1
ATOM 1662 C CA . GLN B 1 70 ? -15.438 3.271 -10.43 1 98.69 70 GLN B CA 1
ATOM 1663 C C . GLN B 1 70 ? -14.836 1.873 -10.508 1 98.69 70 GLN B C 1
ATOM 1665 O O . GLN B 1 70 ? -14.477 1.413 -11.594 1 98.69 70 GLN B O 1
ATOM 1670 N N . TRP B 1 71 ? -14.703 1.204 -9.414 1 98.81 71 TRP B N 1
ATOM 1671 C CA . TRP B 1 71 ? -14.016 -0.085 -9.383 1 98.81 71 TRP B CA 1
ATOM 1672 C C . TRP B 1 71 ? -14.758 -1.072 -8.484 1 98.81 71 TRP B C 1
ATOM 1674 O O . TRP B 1 71 ? -15.352 -0.683 -7.477 1 98.81 71 TRP B O 1
ATOM 1684 N N . PRO B 1 72 ? -14.727 -2.355 -8.836 1 98.69 72 PRO B N 1
ATOM 1685 C CA . PRO B 1 72 ? -15.266 -3.387 -7.945 1 98.69 72 PRO B CA 1
ATOM 1686 C C . PRO B 1 72 ? -14.344 -3.682 -6.762 1 98.69 72 PRO B C 1
ATOM 1688 O O . PRO B 1 72 ? -13.523 -4.602 -6.828 1 98.69 72 PRO B O 1
ATOM 1691 N N . LEU B 1 73 ? -14.547 -2.99 -5.672 1 98.88 73 LEU B N 1
ATOM 1692 C CA . LEU B 1 73 ? -13.695 -3.098 -4.488 1 98.88 73 LEU B CA 1
ATOM 1693 C C . LEU B 1 73 ? -14.398 -3.891 -3.389 1 98.88 73 LEU B C 1
ATOM 1695 O O . LEU B 1 73 ? -15.617 -3.793 -3.225 1 98.88 73 LEU B O 1
ATOM 1699 N N . HIS B 1 74 ? -13.695 -4.648 -2.666 1 98.81 74 HIS B N 1
ATOM 1700 C CA . HIS B 1 74 ? -14.281 -5.398 -1.557 1 98.81 74 HIS B CA 1
ATOM 1701 C C . HIS B 1 74 ? -14.242 -4.586 -0.265 1 98.81 74 HIS B C 1
ATOM 1703 O O . HIS B 1 74 ? -15.281 -4.324 0.339 1 98.81 74 HIS B O 1
ATOM 1709 N N . HIS B 1 75 ? -13.047 -4.242 0.187 1 98.94 75 HIS B N 1
ATOM 1710 C CA . HIS B 1 75 ? -12.922 -3.422 1.386 1 98.94 75 HIS B CA 1
ATOM 1711 C C . HIS B 1 75 ? -12.133 -2.146 1.103 1 98.94 75 HIS B C 1
ATOM 1713 O O . HIS B 1 75 ? -11.195 -2.158 0.303 1 98.94 75 HIS B O 1
ATOM 1719 N N . ILE B 1 76 ? -12.562 -1.083 1.695 1 98.94 76 ILE B N 1
ATOM 1720 C CA . ILE B 1 76 ? -11.852 0.191 1.712 1 98.94 76 ILE B CA 1
ATOM 1721 C C . ILE B 1 76 ? -11.664 0.658 3.154 1 98.94 76 ILE B C 1
ATOM 1723 O O . ILE B 1 76 ? -12.633 0.725 3.922 1 98.94 76 ILE B O 1
ATOM 1727 N N . LEU B 1 77 ? -10.461 0.86 3.512 1 99 77 LEU B N 1
ATOM 1728 C CA . LEU B 1 77 ? -10.164 1.481 4.797 1 99 77 LEU B CA 1
ATOM 1729 C C . LEU B 1 77 ? -9.453 2.818 4.602 1 99 77 LEU B C 1
ATOM 1731 O O . LEU B 1 77 ? -8.461 2.9 3.879 1 99 77 LEU B O 1
ATOM 1735 N N . MET B 1 78 ? -9.992 3.834 5.148 1 98.94 78 MET B N 1
ATOM 1736 C CA . MET B 1 78 ? -9.367 5.152 5.176 1 98.94 78 MET B CA 1
ATOM 1737 C C . MET B 1 78 ? -9.312 5.695 6.602 1 98.94 78 MET B C 1
ATOM 1739 O O . MET B 1 78 ? -10.336 5.793 7.277 1 98.94 78 MET B O 1
ATOM 1743 N N . ALA B 1 79 ? -8.164 6.031 7.031 1 98.88 79 ALA B N 1
ATOM 1744 C CA . ALA B 1 79 ? -7.961 6.52 8.391 1 98.88 79 ALA B CA 1
ATOM 1745 C C . ALA B 1 79 ? -7.078 7.766 8.406 1 98.88 79 ALA B C 1
ATOM 1747 O O . ALA B 1 79 ? -6.129 7.867 7.625 1 98.88 79 ALA B O 1
ATOM 1748 N N . HIS B 1 80 ? -7.355 8.609 9.25 1 98.81 80 HIS B N 1
ATOM 1749 C CA . HIS B 1 80 ? -6.535 9.789 9.477 1 98.81 80 HIS B CA 1
ATOM 1750 C C . HIS B 1 80 ? -6.414 10.102 10.961 1 98.81 80 HIS B C 1
ATOM 1752 O O . HIS B 1 80 ? -7.414 10.102 11.688 1 98.81 80 HIS B O 1
ATOM 1758 N N . ARG B 1 81 ? -5.242 10.312 11.312 1 98.75 81 ARG B N 1
ATOM 1759 C CA . ARG B 1 81 ? -4.926 10.68 12.695 1 98.75 81 ARG B CA 1
ATOM 1760 C C . ARG B 1 81 ? -4.992 12.188 12.883 1 98.75 81 ARG B C 1
ATOM 1762 O O . ARG B 1 81 ? -4.527 12.953 12.039 1 98.75 81 ARG B O 1
ATOM 1769 N N . LEU B 1 82 ? -5.602 12.703 13.898 1 98.44 82 LEU B N 1
ATOM 1770 C CA . LEU B 1 82 ? -5.629 14.102 14.297 1 98.44 82 LEU B CA 1
ATOM 1771 C C . LEU B 1 82 ? -4.668 14.359 15.453 1 98.44 82 LEU B C 1
ATOM 1773 O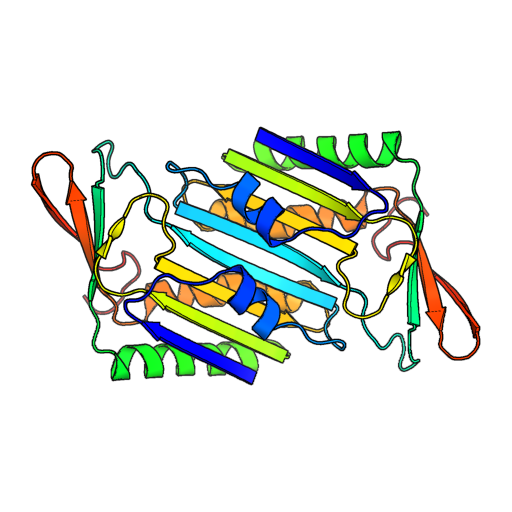 O . LEU B 1 82 ? -4.012 13.438 15.938 1 98.44 82 LEU B O 1
ATOM 1777 N N . GLY B 1 83 ? -4.559 15.609 15.82 1 98.06 83 GLY B N 1
ATOM 1778 C CA . GLY B 1 83 ? -3.652 15.969 16.906 1 98.06 83 GLY B CA 1
ATOM 1779 C C . GLY B 1 83 ? -2.193 15.945 16.484 1 98.06 83 GLY B C 1
ATOM 1780 O O . GLY B 1 83 ? -1.857 16.266 15.352 1 98.06 83 GLY B O 1
ATOM 1781 N N . SER B 1 84 ? -1.385 15.617 17.5 1 97.88 84 SER B N 1
ATOM 1782 C CA . SER B 1 84 ? 0.061 15.672 17.312 1 97.88 84 SER B CA 1
ATOM 1783 C C . SER B 1 84 ? 0.587 14.383 16.672 1 97.88 84 SER B C 1
ATOM 1785 O O . SER B 1 84 ? 0.366 13.289 17.203 1 97.88 84 SER B O 1
ATOM 1787 N N . VAL B 1 85 ? 1.268 14.531 15.555 1 98.5 85 VAL B N 1
ATOM 1788 C CA . VAL B 1 85 ? 1.878 13.398 14.859 1 98.5 85 VAL B CA 1
ATOM 1789 C C . VAL B 1 85 ? 3.377 13.641 14.703 1 98.5 85 VAL B C 1
ATOM 1791 O O . VAL B 1 85 ? 3.809 14.336 13.781 1 98.5 85 VAL B O 1
ATOM 1794 N N . PRO B 1 86 ? 4.164 13.039 15.539 1 98.06 86 PRO B N 1
ATOM 1795 C CA . PRO B 1 86 ? 5.617 13.227 15.5 1 98.06 86 PRO B CA 1
ATOM 1796 C C . PRO B 1 86 ? 6.246 12.688 14.211 1 98.06 86 PRO B C 1
ATOM 1798 O O . PRO B 1 86 ? 5.617 11.906 13.492 1 98.06 86 PRO B O 1
ATOM 1801 N N . VAL B 1 87 ? 7.465 13.109 13.953 1 98.25 87 VAL B N 1
ATOM 1802 C CA . VAL B 1 87 ? 8.25 12.641 12.82 1 98.25 87 VAL B CA 1
ATOM 1803 C C . VAL B 1 87 ? 8.273 11.109 12.812 1 98.25 87 VAL B C 1
ATOM 1805 O O . VAL B 1 87 ? 8.5 10.477 13.852 1 98.25 87 VAL B O 1
ATOM 1808 N N . GLY B 1 88 ? 8.008 10.57 11.695 1 98.25 88 GLY B N 1
ATOM 1809 C CA . GLY B 1 88 ? 8.086 9.133 11.516 1 98.25 88 GLY B CA 1
ATOM 1810 C C . GLY B 1 88 ? 6.77 8.422 11.758 1 98.25 88 GLY B C 1
ATOM 1811 O O . GLY B 1 88 ? 6.605 7.258 11.398 1 98.25 88 GLY B O 1
ATOM 1812 N N . GLU B 1 89 ? 5.844 9.094 12.375 1 98.69 89 GLU B N 1
ATOM 1813 C CA . GLU B 1 89 ? 4.574 8.438 12.695 1 98.69 89 GLU B CA 1
ATOM 1814 C C . GLU B 1 89 ? 3.545 8.672 11.594 1 98.69 89 GLU B C 1
ATOM 1816 O O . GLU B 1 89 ? 3.668 9.617 10.805 1 98.69 89 GLU B O 1
ATOM 1821 N N . GLU B 1 90 ? 2.543 7.809 11.547 1 98.88 90 GLU B N 1
ATOM 1822 C CA . GLU B 1 90 ? 1.559 7.793 10.469 1 98.88 90 GLU B CA 1
ATOM 1823 C C . GLU B 1 90 ? 0.433 8.789 10.734 1 98.88 90 GLU B C 1
ATOM 1825 O O . GLU B 1 90 ? -0.123 8.828 11.828 1 98.88 90 GLU B O 1
ATOM 1830 N N . SER B 1 91 ? 0.116 9.57 9.766 1 98.69 91 SER B N 1
ATOM 1831 C CA . SER B 1 91 ? -1.002 10.508 9.867 1 98.69 91 SER B CA 1
ATOM 1832 C C . SER B 1 91 ? -2.197 10.031 9.047 1 98.69 91 SER B C 1
ATOM 1834 O O . SER B 1 91 ? -3.342 10.359 9.359 1 98.69 91 SER B O 1
ATOM 1836 N N . VAL B 1 92 ? -1.957 9.273 8 1 98.94 92 VAL B N 1
ATOM 1837 C CA . VAL B 1 92 ? -3.025 8.805 7.121 1 98.94 92 VAL B CA 1
ATOM 1838 C C . VAL B 1 92 ? -2.713 7.398 6.625 1 98.94 92 VAL B C 1
ATOM 1840 O O . VAL B 1 92 ? -1.547 7.051 6.414 1 98.94 92 VAL B O 1
ATOM 1843 N N . ALA B 1 93 ? -3.703 6.551 6.5 1 98.94 93 ALA B N 1
ATOM 1844 C CA . ALA B 1 93 ? -3.566 5.195 5.98 1 98.94 93 ALA B CA 1
ATOM 1845 C C . ALA B 1 93 ? -4.777 4.801 5.141 1 98.94 93 ALA B C 1
ATOM 1847 O O . ALA B 1 93 ? -5.922 5.012 5.555 1 98.94 93 ALA B O 1
ATOM 1848 N N . ILE B 1 94 ? -4.512 4.301 4.023 1 99 94 ILE B N 1
ATOM 1849 C CA . ILE B 1 94 ? -5.535 3.787 3.121 1 99 94 ILE B CA 1
ATOM 1850 C C . ILE B 1 94 ? -5.199 2.352 2.721 1 99 94 ILE B C 1
ATOM 1852 O O . ILE B 1 94 ? -4.066 2.061 2.328 1 99 94 ILE B O 1
ATOM 1856 N N . PHE B 1 95 ? -6.105 1.486 2.875 1 99 95 PHE B N 1
ATOM 1857 C CA . PHE B 1 95 ? -6.004 0.1 2.438 1 99 95 PHE B CA 1
ATOM 1858 C C . PHE B 1 95 ? -7.219 -0.295 1.604 1 99 95 PHE B C 1
ATOM 1860 O O . PHE B 1 95 ? -8.359 -0.03 1.994 1 99 95 PHE B O 1
ATOM 1867 N N . VAL B 1 96 ? -6.969 -0.923 0.503 1 99 96 VAL B N 1
ATOM 1868 C CA . VAL B 1 96 ? -8.055 -1.372 -0.36 1 99 96 VAL B CA 1
ATOM 1869 C C . VAL B 1 96 ? -7.816 -2.816 -0.789 1 99 96 VAL B C 1
ATOM 1871 O O . VAL B 1 96 ? -6.695 -3.184 -1.152 1 99 96 VAL B O 1
ATOM 1874 N N . SER B 1 97 ? -8.797 -3.623 -0.704 1 98.94 97 SER B N 1
ATOM 1875 C CA . SER B 1 97 ? -8.719 -4.988 -1.213 1 98.94 97 SER B CA 1
ATOM 1876 C C . SER B 1 97 ? -9.664 -5.195 -2.387 1 98.94 97 SER B C 1
ATOM 1878 O O . SER B 1 97 ? -10.773 -4.652 -2.404 1 98.94 97 SER B O 1
ATOM 1880 N N . SER B 1 98 ? -9.242 -5.914 -3.318 1 98.88 98 SER B N 1
ATOM 1881 C CA . SER B 1 98 ? -10.008 -6.281 -4.508 1 98.88 98 SER B CA 1
ATOM 1882 C C . SER B 1 98 ? -9.57 -7.641 -5.043 1 98.88 98 SER B C 1
ATOM 1884 O O . SER B 1 98 ? -8.562 -8.195 -4.602 1 98.88 98 SER B O 1
ATOM 1886 N N . VAL B 1 99 ? -10.344 -8.141 -5.902 1 98.25 99 VAL B N 1
ATOM 1887 C CA . VAL B 1 99 ? -10.078 -9.469 -6.457 1 98.25 99 VAL B CA 1
ATOM 1888 C C . VAL B 1 99 ? -8.758 -9.445 -7.23 1 98.25 99 VAL B C 1
ATOM 1890 O O . VAL B 1 99 ? -7.914 -10.328 -7.051 1 98.25 99 VAL B O 1
ATOM 1893 N N . HIS B 1 100 ? -8.539 -8.453 -8.023 1 97.94 100 HIS B N 1
ATOM 1894 C CA . HIS B 1 100 ? -7.324 -8.344 -8.828 1 97.94 100 HIS B CA 1
ATOM 1895 C C . HIS B 1 100 ? -6.555 -7.074 -8.492 1 97.94 100 HIS B C 1
ATOM 1897 O O . HIS B 1 100 ? -7.094 -6.164 -7.859 1 97.94 100 HIS B O 1
ATOM 1903 N N . ARG B 1 101 ? -5.293 -7.066 -8.945 1 98.56 101 ARG B N 1
ATOM 1904 C CA . ARG B 1 101 ? -4.363 -6.047 -8.469 1 98.56 101 ARG B CA 1
ATOM 1905 C C . ARG B 1 101 ? -4.695 -4.684 -9.062 1 98.56 101 ARG B C 1
ATOM 1907 O O . ARG B 1 101 ? -4.547 -3.658 -8.391 1 98.56 101 ARG B O 1
ATOM 1914 N N . ALA B 1 102 ? -5.234 -4.633 -10.266 1 98.62 102 ALA B N 1
ATOM 1915 C CA . ALA B 1 102 ? -5.395 -3.365 -10.977 1 98.62 102 ALA B CA 1
ATOM 1916 C C . ALA B 1 102 ? -6.336 -2.43 -10.227 1 98.62 102 ALA B C 1
ATOM 1918 O O . ALA B 1 102 ? -6.047 -1.241 -10.07 1 98.62 102 ALA B O 1
ATOM 1919 N N . GLU B 1 103 ? -7.461 -2.939 -9.75 1 98.88 103 GLU B N 1
ATOM 1920 C CA . GLU B 1 103 ? -8.5 -2.131 -9.117 1 98.88 103 GLU B CA 1
ATOM 1921 C C . GLU B 1 103 ? -8.008 -1.529 -7.801 1 98.88 103 GLU B C 1
ATOM 1923 O O . GLU B 1 103 ? -8.219 -0.343 -7.539 1 98.88 103 GLU B O 1
ATOM 1928 N N . SER B 1 104 ? -7.387 -2.328 -6.957 1 98.88 104 SER B N 1
ATOM 1929 C CA . SER B 1 104 ? -6.934 -1.812 -5.668 1 98.88 104 SER B CA 1
ATOM 1930 C C . SER B 1 104 ? -5.832 -0.771 -5.844 1 98.88 104 SER B C 1
ATOM 1932 O O . SER B 1 104 ? -5.797 0.227 -5.125 1 98.88 104 SER B O 1
ATOM 1934 N N . LEU B 1 105 ? -4.926 -0.995 -6.812 1 98.94 105 LEU B N 1
ATOM 1935 C CA . LEU B 1 105 ? -3.854 -0.043 -7.082 1 98.94 105 LEU B CA 1
ATOM 1936 C C . LEU B 1 105 ? -4.418 1.299 -7.535 1 98.94 105 LEU B C 1
ATOM 1938 O O . LEU B 1 105 ? -4.043 2.348 -7.008 1 98.94 105 LEU B O 1
ATOM 1942 N N . ALA B 1 106 ? -5.332 1.229 -8.438 1 98.88 106 ALA B N 1
ATOM 1943 C CA . ALA B 1 106 ? -5.949 2.451 -8.945 1 98.88 106 ALA B CA 1
ATOM 1944 C C . ALA B 1 106 ? -6.734 3.166 -7.848 1 98.88 106 ALA B C 1
ATOM 1946 O O . ALA B 1 106 ? -6.652 4.391 -7.715 1 98.88 106 ALA B O 1
ATOM 1947 N N . ALA B 1 107 ? -7.434 2.438 -7.078 1 98.94 107 ALA B N 1
ATOM 1948 C CA . ALA B 1 107 ? -8.312 2.996 -6.055 1 98.94 107 ALA B CA 1
ATOM 1949 C C . ALA B 1 107 ? -7.516 3.705 -4.969 1 98.94 107 ALA B C 1
ATOM 1951 O O . ALA B 1 107 ? -7.898 4.781 -4.504 1 98.94 107 ALA B O 1
ATOM 1952 N N . VAL B 1 108 ? -6.426 3.107 -4.562 1 98.94 108 VAL B N 1
ATOM 1953 C CA . VAL B 1 108 ? -5.621 3.709 -3.504 1 98.94 108 VAL B CA 1
ATOM 1954 C C . VAL B 1 108 ? -5.055 5.047 -3.98 1 98.94 108 VAL B C 1
ATOM 1956 O O . VAL B 1 108 ? -5.07 6.031 -3.24 1 98.94 108 VAL B O 1
ATOM 1959 N N . SER B 1 109 ? -4.547 5.043 -5.195 1 98.94 109 SER B N 1
ATOM 1960 C CA . SER B 1 109 ? -4.027 6.281 -5.762 1 98.94 109 SER B CA 1
ATOM 1961 C C . SER B 1 109 ? -5.109 7.355 -5.832 1 98.94 109 SER B C 1
ATOM 1963 O O . SER B 1 109 ? -4.898 8.492 -5.398 1 98.94 109 SER B O 1
ATOM 1965 N N . ALA B 1 110 ? -6.246 6.988 -6.312 1 98.88 110 ALA B N 1
ATOM 1966 C CA . ALA B 1 110 ? -7.363 7.926 -6.414 1 98.88 110 ALA B CA 1
ATOM 1967 C C . ALA B 1 110 ? -7.816 8.391 -5.031 1 98.88 110 ALA B C 1
ATOM 1969 O O . ALA B 1 110 ? -8.172 9.555 -4.848 1 98.88 110 ALA B O 1
ATOM 1970 N N . ALA B 1 111 ? -7.828 7.508 -4.07 1 98.94 111 ALA B N 1
ATOM 1971 C CA . ALA B 1 111 ? -8.305 7.797 -2.723 1 98.94 111 ALA B CA 1
ATOM 1972 C C . ALA B 1 111 ? -7.457 8.875 -2.055 1 98.94 111 ALA B C 1
ATOM 1974 O O . ALA B 1 111 ? -7.988 9.836 -1.502 1 98.94 111 ALA B O 1
ATOM 1975 N N . ILE B 1 112 ? -6.164 8.688 -2.109 1 98.88 112 ILE B N 1
ATOM 1976 C CA . ILE B 1 112 ? -5.301 9.641 -1.419 1 98.88 112 ILE B CA 1
ATOM 1977 C C . ILE B 1 112 ? -5.363 10.992 -2.119 1 98.88 112 ILE B C 1
ATOM 1979 O O . ILE B 1 112 ? -5.348 12.039 -1.465 1 98.88 112 ILE B O 1
ATOM 1983 N N . ASP B 1 113 ? -5.461 10.969 -3.441 1 98.62 113 ASP B N 1
ATOM 1984 C CA . ASP B 1 113 ? -5.609 12.219 -4.172 1 98.62 113 ASP B CA 1
ATOM 1985 C C . ASP B 1 113 ? -6.895 12.938 -3.777 1 98.62 113 ASP B C 1
ATOM 1987 O O . ASP B 1 113 ? -6.891 14.148 -3.541 1 98.62 113 ASP B O 1
ATOM 1991 N N . ALA B 1 114 ? -7.957 12.219 -3.74 1 98.69 114 ALA B N 1
ATOM 1992 C CA . A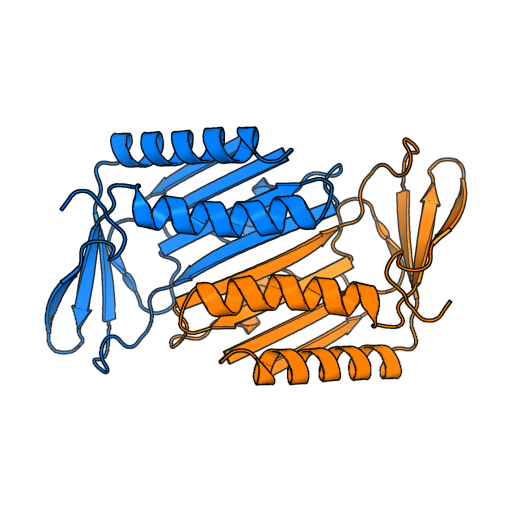LA B 1 114 ? -9.25 12.789 -3.365 1 98.69 114 ALA B CA 1
ATOM 1993 C C . ALA B 1 114 ? -9.227 13.297 -1.926 1 98.69 114 ALA B C 1
ATOM 1995 O O . ALA B 1 114 ? -9.773 14.359 -1.629 1 98.69 114 ALA B O 1
ATOM 1996 N N . LEU B 1 115 ? -8.633 12.477 -1.023 1 98.62 115 LEU B N 1
ATOM 1997 C CA . LEU B 1 115 ? -8.547 12.867 0.379 1 98.62 115 LEU B CA 1
ATOM 1998 C C . LEU B 1 115 ? -7.836 14.211 0.527 1 98.62 115 LEU B C 1
ATOM 2000 O O . LEU B 1 115 ? -8.344 15.125 1.18 1 98.62 115 LEU B O 1
ATOM 2004 N N . LYS B 1 116 ? -6.738 14.312 -0.168 1 97.38 116 LYS B N 1
ATOM 2005 C CA . LYS B 1 116 ? -5.945 15.531 -0.076 1 97.38 116 LYS B CA 1
ATOM 2006 C C . LYS B 1 116 ? -6.68 16.719 -0.701 1 97.38 116 LYS B C 1
ATOM 2008 O O . LYS B 1 116 ? -6.523 17.859 -0.257 1 97.38 116 LYS B O 1
ATOM 2013 N N . ALA B 1 117 ? -7.5 16.453 -1.63 1 96.25 117 ALA B N 1
ATOM 2014 C CA . ALA B 1 117 ? -8.164 17.516 -2.387 1 96.25 117 ALA B CA 1
ATOM 2015 C C . ALA B 1 117 ? -9.43 17.984 -1.674 1 96.25 117 ALA B C 1
ATOM 2017 O O . ALA B 1 117 ? -9.836 19.141 -1.812 1 96.25 117 ALA B O 1
ATOM 2018 N N . SER B 1 118 ? -10.055 17.109 -0.873 1 95.62 118 SER B N 1
ATOM 2019 C CA . SER B 1 118 ? -11.445 17.453 -0.583 1 95.62 118 SER B CA 1
ATOM 2020 C C . SER B 1 118 ? -11.758 17.281 0.9 1 95.62 118 SER B C 1
ATOM 2022 O O . SER B 1 118 ? -12.781 17.766 1.383 1 95.62 118 SER B O 1
ATOM 2024 N N . VAL B 1 119 ? -11.008 16.469 1.629 1 97.31 119 VAL B N 1
ATOM 2025 C CA . VAL B 1 119 ? -11.359 16.219 3.023 1 97.31 119 VAL B CA 1
ATOM 2026 C C . VAL B 1 119 ? -10.938 17.406 3.883 1 97.31 119 VAL B C 1
ATOM 2028 O O . VAL B 1 119 ? -9.781 17.844 3.822 1 97.31 119 VAL B O 1
ATOM 2031 N N . PRO B 1 120 ? -11.781 17.984 4.648 1 95.94 120 PRO B N 1
ATOM 2032 C CA . PRO B 1 120 ? -11.492 19.172 5.438 1 95.94 120 PRO B CA 1
ATOM 2033 C C . PRO B 1 120 ? -10.633 18.875 6.668 1 95.94 120 PRO B C 1
ATOM 2035 O O . PRO B 1 120 ? -11.109 19 7.801 1 95.94 120 PRO B O 1
ATOM 2038 N N . ILE B 1 121 ? -9.469 18.516 6.57 1 96.25 121 ILE B N 1
ATOM 2039 C CA . ILE B 1 121 ? -8.445 18.328 7.586 1 96.25 121 ILE B CA 1
ATOM 2040 C C . ILE B 1 121 ? -7.285 19.281 7.34 1 96.25 121 ILE B C 1
ATOM 2042 O O . ILE B 1 121 ? -6.777 19.391 6.219 1 96.25 121 ILE B O 1
ATOM 2046 N N . TRP B 1 122 ? -6.906 20.016 8.359 1 93.19 122 TRP B N 1
ATOM 2047 C CA . TRP B 1 122 ? -5.82 20.969 8.227 1 93.19 122 TRP B CA 1
ATOM 2048 C C . TRP B 1 122 ? -4.629 20.578 9.094 1 93.19 122 TRP B C 1
ATOM 2050 O O . TRP B 1 122 ? -4.785 19.859 10.086 1 93.19 122 TRP B O 1
ATOM 2060 N N . LYS B 1 123 ? -3.496 21 8.602 1 93.5 123 LYS B N 1
ATOM 2061 C CA . LYS B 1 123 ? -2.305 20.641 9.375 1 93.5 123 LYS B CA 1
ATOM 2062 C C . LYS B 1 123 ? -1.444 21.875 9.641 1 93.5 123 LYS B C 1
ATOM 2064 O O . LYS B 1 123 ? -1.49 22.844 8.883 1 93.5 123 LYS B O 1
ATOM 2069 N N . LYS B 1 124 ? -0.746 21.766 10.703 1 91.44 124 LYS B N 1
ATOM 2070 C CA . LYS B 1 124 ? 0.258 22.75 11.094 1 91.44 124 LYS B CA 1
ATOM 2071 C C . LYS B 1 124 ? 1.613 22.094 11.328 1 91.44 124 LYS B C 1
ATOM 2073 O O . LYS B 1 124 ? 1.694 21.047 11.977 1 91.44 124 LYS B O 1
ATOM 2078 N N . GLU B 1 125 ? 2.635 22.703 10.727 1 90 125 GLU B N 1
ATOM 2079 C CA . GLU B 1 125 ? 3.992 22.219 10.945 1 90 125 GLU B CA 1
ATOM 2080 C C . GLU B 1 125 ? 4.625 22.875 12.172 1 90 125 GLU B C 1
ATOM 2082 O O . GLU B 1 125 ? 4.539 24.078 12.352 1 90 125 GLU B O 1
ATOM 2087 N N . LEU B 1 126 ? 5.18 22.078 12.953 1 91.06 126 LEU B N 1
ATOM 2088 C CA . LEU B 1 126 ? 5.977 22.594 14.055 1 91.06 126 LEU B CA 1
ATOM 2089 C C . LEU B 1 126 ? 7.453 22.281 13.859 1 91.06 126 LEU B C 1
ATOM 2091 O O . LEU B 1 126 ? 7.82 21.125 13.625 1 91.06 126 LEU B O 1
ATOM 2095 N N . TYR B 1 127 ? 8.305 23.344 14.023 1 89.19 127 TYR B N 1
ATOM 2096 C CA . TYR B 1 127 ? 9.727 23.219 13.727 1 89.19 127 TYR B CA 1
ATOM 2097 C C . TYR B 1 127 ? 10.547 23.172 15.016 1 89.19 127 TYR B C 1
ATOM 2099 O O . TYR B 1 127 ? 10.047 23.531 16.078 1 89.19 127 TYR B O 1
ATOM 2107 N N . SER B 1 128 ? 11.758 22.719 14.898 1 85.62 128 SER B N 1
ATOM 2108 C CA . SER B 1 128 ? 12.641 22.562 16.047 1 85.62 128 SER B CA 1
ATOM 2109 C C . SER B 1 128 ? 12.961 23.906 16.688 1 85.62 128 SER B C 1
ATOM 2111 O O . SER B 1 128 ? 13.273 23.969 17.875 1 85.62 128 SER B O 1
ATOM 2113 N N . ASP B 1 129 ? 12.883 24.938 15.93 1 84.69 129 ASP B N 1
ATOM 2114 C CA . ASP B 1 129 ? 13.195 26.266 16.469 1 84.69 129 ASP B CA 1
ATOM 2115 C C . ASP B 1 129 ? 11.977 26.891 17.141 1 84.69 129 ASP B C 1
ATOM 2117 O O . ASP B 1 129 ? 12.023 28.031 17.578 1 84.69 129 ASP B O 1
ATOM 2121 N N . GLY B 1 130 ? 10.961 26.156 17.234 1 78.69 130 GLY B N 1
ATOM 2122 C CA . GLY B 1 130 ? 9.758 26.609 17.922 1 78.69 130 GLY B CA 1
ATOM 2123 C C . GLY B 1 130 ? 8.773 27.297 17 1 78.69 130 GLY B C 1
ATOM 2124 O O . GLY B 1 130 ? 7.633 27.562 17.391 1 78.69 130 GLY B O 1
ATOM 2125 N N . SER B 1 131 ? 9.188 27.625 15.797 1 79.19 131 SER B N 1
ATOM 2126 C CA . SER B 1 131 ? 8.297 28.281 14.859 1 79.19 131 SER B CA 1
ATOM 2127 C C . SER B 1 131 ? 7.301 27.297 14.25 1 79.19 131 SER B C 1
ATOM 2129 O O . SER B 1 131 ? 7.484 26.078 14.352 1 79.19 131 SER B O 1
ATOM 2131 N N . SER B 1 132 ? 6.105 27.891 13.828 1 76 132 SER B N 1
ATOM 2132 C CA . SER B 1 132 ? 5.078 27.047 13.219 1 76 132 SER B CA 1
ATOM 2133 C C . SER B 1 132 ? 4.457 27.734 12.008 1 76 132 SER B C 1
ATOM 2135 O O . SER B 1 132 ? 4.492 28.969 11.891 1 76 132 SER B O 1
ATOM 2137 N N . ASN B 1 133 ? 4.074 26.953 10.992 1 72.5 133 ASN B N 1
ATOM 2138 C CA . ASN B 1 133 ? 3.379 27.438 9.805 1 72.5 133 ASN B CA 1
ATOM 2139 C C . ASN B 1 133 ? 2.184 26.562 9.453 1 72.5 133 ASN B C 1
ATOM 2141 O O . ASN B 1 133 ? 2.311 25.344 9.367 1 72.5 133 ASN B O 1
ATOM 2145 N N . TRP B 1 134 ? 1.03 27.203 9.484 1 68.06 134 TRP B N 1
ATOM 2146 C CA . TRP B 1 134 ? -0.18 26.484 9.086 1 68.06 134 TRP B CA 1
ATOM 2147 C C . TRP B 1 134 ? -0.214 26.266 7.578 1 68.06 134 TRP B C 1
ATOM 2149 O O . TRP B 1 134 ? 0.14 27.156 6.805 1 68.06 134 TRP B O 1
ATOM 2159 N N . LYS B 1 135 ? -0.317 24.969 7.223 1 63.34 135 LYS B N 1
ATOM 2160 C CA . LYS B 1 135 ? -0.478 24.734 5.789 1 63.34 135 LYS B CA 1
ATOM 2161 C C . LYS B 1 135 ? -1.802 24.047 5.492 1 63.34 135 LYS B C 1
ATOM 2163 O O . LYS B 1 135 ? -2.234 23.172 6.246 1 63.34 135 LYS B O 1
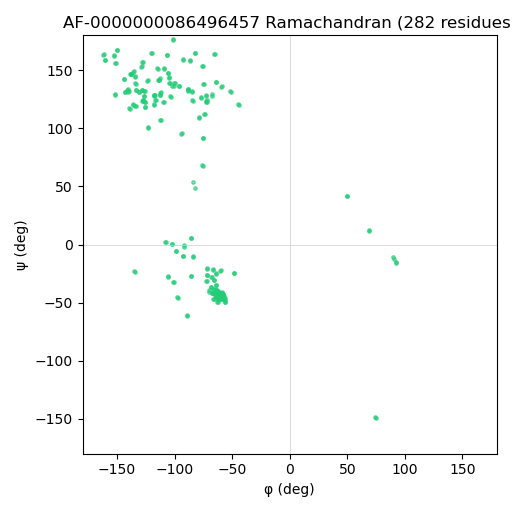ATOM 2168 N N . VAL B 1 136 ? -2.664 24.703 4.664 1 56.06 136 VAL B N 1
ATOM 2169 C CA . VAL B 1 136 ? -3.822 24.078 4.047 1 56.06 136 VAL B CA 1
ATOM 2170 C C . VAL B 1 136 ? -3.369 23.172 2.9 1 56.06 136 VAL B C 1
ATOM 2172 O O . VAL B 1 136 ? -2.344 23.422 2.268 1 56.06 136 VAL B O 1
ATOM 2175 N N . ASN B 1 137 ? -3.969 21.938 2.762 1 55.97 137 ASN B N 1
ATOM 2176 C CA . ASN B 1 137 ? -3.604 21.016 1.686 1 55.97 137 ASN B CA 1
ATOM 2177 C C . ASN B 1 137 ? -3.502 21.734 0.345 1 55.97 137 ASN B C 1
ATOM 2179 O O . ASN B 1 137 ? -4.375 22.531 -0.003 1 55.97 137 ASN B O 1
ATOM 2183 N N . ALA B 1 138 ? -2.283 21.656 -0.277 1 51.88 138 ALA B N 1
ATOM 2184 C CA . ALA B 1 138 ? -2.037 22.359 -1.534 1 51.88 138 ALA B CA 1
ATOM 2185 C C . ALA B 1 138 ? -3.16 22.094 -2.535 1 51.88 138 ALA B C 1
ATOM 2187 O O . ALA B 1 138 ? -3.412 22.922 -3.42 1 51.88 138 ALA B O 1
ATOM 2188 N N . GLU B 1 139 ? -3.814 21 -2.355 1 49.38 139 GLU B N 1
ATOM 2189 C CA . GLU B 1 139 ? -4.828 20.594 -3.328 1 49.38 139 GLU B CA 1
ATOM 2190 C C . GLU B 1 139 ? -6.207 21.125 -2.939 1 49.38 139 GLU B C 1
ATOM 2192 O O . GLU B 1 139 ? -7.191 20.875 -3.637 1 49.38 139 GLU B O 1
ATOM 2197 N N . CYS B 1 140 ? -6.395 21.781 -1.894 1 46.62 140 CYS B N 1
ATOM 2198 C CA . CYS B 1 140 ? -7.719 22.172 -1.423 1 46.62 140 CYS B CA 1
ATOM 2199 C C . CYS B 1 140 ? -8.289 23.297 -2.273 1 46.62 140 CYS B C 1
ATOM 2201 O O . CYS B 1 140 ? -7.668 24.344 -2.418 1 46.62 140 CYS B O 1
ATOM 2203 N N . ALA B 1 141 ? -9.273 22.922 -2.941 1 46.16 141 ALA B N 1
ATOM 2204 C CA . ALA B 1 141 ? -9.984 23.859 -3.814 1 46.16 141 ALA B CA 1
ATOM 2205 C C . ALA B 1 141 ? -10.633 24.984 -3.006 1 46.16 141 ALA B C 1
ATOM 2207 O O . ALA B 1 141 ? -11.117 25.953 -3.572 1 46.16 141 ALA B O 1
ATOM 2208 N N . TRP B 1 142 ? -11.125 24.781 -1.831 1 38.91 142 TRP B N 1
ATOM 2209 C CA . TRP B 1 142 ? -11.914 25.844 -1.207 1 38.91 142 TRP B CA 1
ATOM 2210 C C . TRP B 1 142 ? -11.008 26.844 -0.504 1 38.91 142 TRP B C 1
ATOM 2212 O O . TRP B 1 142 ? -11.453 27.562 0.398 1 38.91 142 TRP B O 1
ATOM 2222 N N . LYS B 1 143 ? -10.141 27.375 -1.018 1 39.03 143 LYS B N 1
ATOM 2223 C CA . LYS B 1 143 ? -9.445 28.5 -0.405 1 39.03 143 LYS B CA 1
ATOM 2224 C C . LYS B 1 143 ? -10.273 29.781 -0.52 1 39.03 143 LYS B C 1
ATOM 2226 O O . LYS B 1 143 ? -10.875 30.047 -1.56 1 39.03 143 LYS B O 1
#

Secondary structure (DSSP, 8-state):
-EEEEEESSPP-HHHHHHHT--TT--EEEEEEEEB-SEETTEEEEEEEEEE-HHHHHHHHHHHHHHHHHHS-EEEEEEEEE-EEEEBTSEEEEEEEEESSHHHHHHHHHHHHHHHHHHS-EEEEEEETTS-EEEE--TT-S--/-EEEEEESSPP-HHHHHHHT--TT--EEEEEEEEB-SEETTEEEEEEEEEE-HHHHHHHHHHHHHHHHHHS-EEEEEEEEE-EEEEBTSEEEEEEEEESSHHHHHHHHHHHHHHHHHHS-EEEEEEETTS-EEEE--TT-S--

Radius of gyration: 19.48 Å; Cα contacts (8 Å, |Δi|>4): 689; chains: 2; bounding box: 38×61×42 Å

Organism: NCBI:txid399045

Solvent-accessible surface area (backbone atoms only — not comparable to full-atom values): 14353 Å² total; per-residue (Å²): 85,80,44,78,46,80,40,70,56,83,72,55,63,62,60,54,55,58,71,38,62,46,44,72,23,25,16,37,16,33,41,35,32,27,28,32,36,56,54,94,88,33,54,34,50,30,36,35,29,47,61,54,63,71,60,32,52,50,42,50,49,50,49,53,53,52,47,53,74,74,32,85,60,52,23,42,35,44,36,37,40,30,42,76,33,43,48,58,35,58,40,35,39,35,40,24,13,8,54,46,56,67,54,13,50,52,43,42,57,52,47,55,54,47,45,49,33,64,38,65,57,38,38,31,44,34,32,75,86,69,50,73,50,79,44,69,50,90,56,42,71,85,114,84,80,45,79,45,79,39,70,57,83,72,55,63,62,60,54,55,58,70,39,62,47,44,72,25,24,16,38,16,34,40,36,33,28,27,32,35,54,55,94,89,33,54,33,51,30,34,35,30,48,61,54,63,71,59,32,53,50,42,50,50,51,49,51,53,52,46,53,73,75,32,85,62,50,23,41,33,44,35,37,41,30,41,77,32,42,49,58,34,58,40,34,39,35,40,22,13,7,52,47,58,67,53,14,50,52,43,42,56,51,45,56,53,47,44,48,32,65,37,64,56,40,39,29,43,33,31,75,86,69,50,72,50,81,43,70,50,90,55,41,74,83,116

pLDDT: mean 93.58, std 12.59, range [38.47, 99.0]

Foldseek 3Di:
DEAEEEEQDADDVVVQQVVADDPLFPDKDKDWDAAAQDDPNFGFFWKAKDDDPVQLRVLLVVLVVVLVVVAVWDYWYWYAHHGIGGGPTTGIMIMTTDRDHPSNVVSNVSSVLSSLADRPMWMKTAGPVRDIDTDRRPNHPPD/DEAEEEEQDFDDVVVQQVVADDPLFPDKDKDWDAAAQDDPNFGFFWKAKDDDPVQLRVLLVVLVVVLVVVAVWDYWYWYAHHGIGGGPTTGIMIMTTDRDHPSNVVSNVSSVLSSLADRPMWMKTAGPVRDIDTDRRPNHPPD

Sequence (286 aa):
MNHILITEQRLNIPDMYNKVRDPSCGAISSFVGTTRDLFNDKPVVKLEYEAYIGMAEKALGDICKQLRSQWPLHHILMAHRLGSVPVGEESVAIFVSSVHRAESLAAVSAAIDALKASVPIWKKELYSDGSSNWKVNAECAWKMNHILITEQRLNIPDMYNKVRDPSCGAISSFVGTTRDLFNDKPVVKLEYEAYIGMAEKALGDICKQLRSQWPLHHILMAHRLGSVPVGEESVAIFVSSVHRAESLAAVSAAIDALKASVPIWKKELYSDGSSNWKVNAECAWK